Protein AF-A0A226DHQ0-F1 (afdb_monomer)

Solvent-accessible surface area (backbone atoms only — not comparable to full-atom values): 11550 Å² total; per-residue (Å²): 92,79,58,64,62,95,97,47,60,51,34,47,42,46,82,44,41,54,32,25,40,9,55,34,56,90,61,38,85,63,65,49,76,44,54,38,17,98,87,40,32,52,51,73,64,51,39,18,40,32,42,60,90,92,44,77,48,64,71,38,79,60,64,79,41,26,75,37,75,60,72,69,87,83,52,64,83,79,44,75,84,38,65,72,78,63,66,36,47,34,34,40,13,66,27,51,74,70,35,81,64,70,50,81,44,78,38,47,36,67,40,68,46,66,48,78,87,57,95,64,63,22,9,53,50,41,48,64,35,62,61,54,33,53,37,35,46,17,76,29,67,75,64,44,86,56,69,47,79,47,38,26,43,37,65,51,36,42,39,30,59,70,60,50,36,40,73,76,41,55,67,71,74,74,46,95,74,82,86,67,40,43,14,40,25,29,71,42,78,74,59,60,58,58,64,73,67,56,75,81,82,87,126

Mean predicted aligned error: 10.8 Å

Nearest PDB structures (foldseek):
  8sqn-assembly1_A  TM=1.648E-01  e=4.224E+00  Anas platyrhynchos

Structure (mmCIF, N/CA/C/O backbone):
data_AF-A0A226DHQ0-F1
#
_entry.id   AF-A0A226DHQ0-F1
#
loop_
_atom_site.group_PDB
_atom_site.id
_atom_site.type_symbol
_atom_site.label_atom_id
_atom_site.label_alt_id
_atom_site.label_comp_id
_atom_site.label_asym_id
_atom_site.label_entity_id
_atom_site.label_seq_id
_atom_site.pdbx_PDB_ins_code
_atom_site.Cartn_x
_atom_site.Cartn_y
_atom_site.Cartn_z
_atom_site.occupancy
_atom_site.B_iso_or_equiv
_atom_site.auth_seq_id
_atom_site.auth_comp_id
_atom_site.auth_asym_id
_atom_site.auth_atom_id
_atom_site.pdbx_PDB_model_num
ATOM 1 N N . MET A 1 1 ? 0.311 -0.056 -22.351 1.00 51.06 1 MET A N 1
ATOM 2 C CA . MET A 1 1 ? 0.786 -1.215 -23.163 1.00 51.06 1 MET A CA 1
ATOM 3 C C . MET A 1 1 ? 1.322 -2.315 -22.237 1.00 51.06 1 MET A C 1
ATOM 5 O O . MET A 1 1 ? 2.003 -1.982 -21.276 1.00 51.06 1 MET A O 1
ATOM 9 N N . ILE A 1 2 ? 1.002 -3.598 -22.467 1.00 55.34 2 ILE A N 1
ATOM 10 C CA . ILE A 1 2 ? 1.570 -4.730 -21.700 1.00 55.34 2 ILE A CA 1
ATOM 11 C C . ILE A 1 2 ? 2.732 -5.300 -22.514 1.00 55.34 2 ILE A C 1
ATOM 13 O O . ILE A 1 2 ? 2.523 -5.725 -23.647 1.00 55.34 2 ILE A O 1
ATOM 17 N N . GLN A 1 3 ? 3.945 -5.306 -21.962 1.00 50.78 3 GLN A N 1
ATOM 18 C CA . GLN A 1 3 ? 5.103 -5.913 -22.618 1.00 50.78 3 GLN A CA 1
ATOM 19 C C . GLN A 1 3 ? 5.364 -7.283 -21.979 1.00 50.78 3 GLN A C 1
ATOM 21 O O . GLN A 1 3 ? 5.774 -7.367 -20.820 1.00 50.78 3 GLN A O 1
ATOM 26 N N . SER A 1 4 ? 5.073 -8.358 -22.717 1.00 44.25 4 SER A N 1
ATOM 27 C CA . SER A 1 4 ? 5.204 -9.740 -22.242 1.00 44.25 4 SER A CA 1
ATOM 28 C C . SER A 1 4 ? 6.032 -10.584 -23.205 1.00 44.25 4 SER A C 1
ATOM 30 O O . SER A 1 4 ? 5.705 -10.658 -24.388 1.00 44.25 4 SER A O 1
ATOM 32 N N . ASN A 1 5 ? 7.023 -11.300 -22.680 1.00 42.06 5 ASN A N 1
ATOM 33 C CA . ASN A 1 5 ? 7.427 -12.578 -23.258 1.00 42.06 5 ASN A CA 1
ATOM 34 C C . ASN A 1 5 ? 6.595 -13.646 -22.539 1.00 42.06 5 ASN A C 1
ATOM 36 O O . ASN A 1 5 ? 6.408 -13.550 -21.327 1.00 42.06 5 ASN A O 1
ATOM 40 N N . ALA A 1 6 ? 6.018 -14.578 -23.302 1.00 46.50 6 ALA A N 1
ATOM 41 C CA . ALA A 1 6 ? 4.983 -15.525 -22.878 1.00 46.50 6 ALA A CA 1
ATOM 42 C C . ALA A 1 6 ? 5.045 -15.902 -21.380 1.00 46.50 6 ALA A C 1
ATOM 44 O O . ALA A 1 6 ? 6.048 -16.443 -20.922 1.00 46.50 6 ALA A O 1
ATOM 45 N N . SER A 1 7 ? 3.954 -15.620 -20.650 1.00 55.09 7 SER A N 1
ATOM 46 C CA . SER A 1 7 ? 3.681 -15.867 -19.214 1.00 55.09 7 SER A CA 1
ATOM 47 C C . SER A 1 7 ? 4.216 -14.891 -18.152 1.00 55.09 7 SER A C 1
ATOM 49 O O . SER A 1 7 ? 3.814 -15.018 -16.996 1.00 55.09 7 SER A O 1
ATOM 51 N N . TYR A 1 8 ? 5.032 -13.884 -18.490 1.00 65.94 8 TYR A N 1
ATOM 52 C CA . TYR A 1 8 ? 5.510 -12.915 -17.490 1.00 65.94 8 TYR A CA 1
ATOM 53 C C . TYR A 1 8 ? 5.313 -11.460 -17.920 1.00 65.94 8 TYR A C 1
ATOM 55 O O . TYR A 1 8 ? 5.753 -11.032 -18.990 1.00 65.94 8 TYR A O 1
ATOM 63 N N . VAL A 1 9 ? 4.665 -10.684 -17.050 1.00 72.81 9 VAL A N 1
ATOM 64 C CA . VAL A 1 9 ? 4.465 -9.246 -17.233 1.00 72.81 9 VAL A CA 1
ATOM 65 C C . VAL A 1 9 ? 5.564 -8.506 -16.476 1.00 72.81 9 VAL A C 1
ATOM 67 O O . VAL A 1 9 ? 5.582 -8.480 -15.249 1.00 72.81 9 VAL A O 1
ATOM 70 N N . HIS A 1 10 ? 6.500 -7.902 -17.210 1.00 76.06 10 HIS A N 1
ATOM 71 C CA . HIS A 1 10 ? 7.600 -7.132 -16.611 1.00 76.06 10 HIS A CA 1
ATOM 72 C C . HIS A 1 10 ? 7.178 -5.714 -16.215 1.00 76.06 10 HIS A C 1
ATOM 74 O O . HIS A 1 10 ? 7.731 -5.138 -15.272 1.00 76.06 10 HIS A O 1
ATOM 80 N N . ALA A 1 11 ? 6.218 -5.159 -16.953 1.00 81.56 11 ALA A N 1
ATOM 81 C CA . ALA A 1 11 ? 5.718 -3.816 -16.755 1.00 81.56 11 ALA A CA 1
ATOM 82 C C . ALA A 1 11 ? 4.266 -3.697 -17.218 1.00 81.56 11 ALA A C 1
ATOM 84 O O . ALA A 1 11 ? 3.852 -4.330 -18.195 1.00 81.56 11 ALA A O 1
ATOM 85 N N . ILE A 1 12 ? 3.520 -2.842 -16.525 1.00 81.75 12 ILE A N 1
ATOM 86 C CA . ILE A 1 12 ? 2.169 -2.444 -16.912 1.00 81.75 12 ILE A CA 1
ATOM 87 C C . ILE A 1 12 ? 2.163 -0.936 -17.053 1.00 81.75 12 ILE A C 1
ATOM 89 O O . ILE A 1 12 ? 2.319 -0.204 -16.076 1.00 81.75 12 ILE A O 1
ATOM 93 N N . ASP A 1 13 ? 1.965 -0.483 -18.283 1.00 84.56 13 ASP A N 1
ATOM 94 C CA . ASP A 1 13 ? 1.648 0.904 -18.561 1.00 84.56 13 ASP A CA 1
ATOM 95 C C . ASP A 1 13 ? 0.131 1.103 -18.499 1.00 84.56 13 ASP A C 1
ATOM 97 O O . ASP A 1 13 ? -0.637 0.527 -19.277 1.00 84.56 13 ASP A O 1
ATOM 101 N N . THR A 1 14 ? -0.255 1.914 -17.524 1.00 79.69 14 THR A N 1
ATOM 102 C CA . THR A 1 14 ? -1.628 2.233 -17.134 1.00 79.69 14 THR A CA 1
ATOM 103 C C . THR A 1 14 ? -2.138 3.522 -17.774 1.00 79.69 14 THR A C 1
ATOM 105 O O . THR A 1 14 ? -3.314 3.847 -17.609 1.00 79.69 14 THR A O 1
ATOM 108 N N . ASN A 1 15 ? -1.269 4.280 -18.458 1.00 78.69 15 ASN A N 1
ATOM 109 C CA . ASN A 1 15 ? -1.573 5.597 -19.018 1.00 78.69 15 ASN A CA 1
ATOM 110 C C . ASN A 1 15 ? -2.207 6.563 -17.991 1.00 78.69 15 ASN A C 1
ATOM 112 O O . ASN A 1 15 ? -3.113 7.331 -18.303 1.00 78.69 15 ASN A O 1
ATOM 116 N N . GLY A 1 16 ? -1.791 6.473 -16.722 1.00 73.31 16 GLY A N 1
ATOM 117 C CA . GLY A 1 16 ? -2.336 7.307 -15.645 1.00 73.31 16 GLY A CA 1
ATOM 118 C C . GLY A 1 16 ? -3.742 6.916 -15.169 1.00 73.31 16 GLY A C 1
ATOM 119 O O . GLY A 1 16 ? -4.314 7.619 -14.337 1.00 73.31 16 GLY A O 1
ATOM 120 N N . HIS A 1 17 ? -4.303 5.798 -15.638 1.00 78.50 17 HIS A N 1
ATOM 121 C CA . HIS A 1 17 ? -5.596 5.294 -15.177 1.00 78.50 17 HIS A CA 1
ATOM 122 C C . HIS A 1 17 ? -5.465 4.282 -14.040 1.00 78.50 17 HIS A C 1
ATOM 124 O O . HIS A 1 17 ? -4.594 3.414 -14.027 1.00 78.50 17 HIS A O 1
ATOM 130 N N . CYS A 1 18 ? -6.399 4.339 -13.097 1.00 80.12 18 CYS A N 1
ATOM 131 C CA . CYS A 1 18 ? -6.520 3.311 -12.075 1.00 80.12 18 CYS A CA 1
ATOM 132 C C . CYS A 1 18 ? -6.902 1.963 -12.711 1.00 80.12 18 CYS A C 1
ATOM 134 O O . CYS A 1 18 ? -7.876 1.891 -13.462 1.00 80.12 18 CYS A O 1
ATOM 136 N N . ASN A 1 19 ? -6.173 0.899 -12.367 1.00 85.19 19 ASN A N 1
ATOM 137 C CA . ASN A 1 19 ? -6.438 -0.463 -12.826 1.00 85.19 19 ASN A CA 1
ATOM 138 C C . ASN A 1 19 ? -6.396 -1.457 -11.658 1.00 85.19 19 ASN A C 1
ATOM 140 O O . ASN A 1 19 ? -5.592 -1.321 -10.738 1.00 85.19 19 ASN A O 1
ATOM 144 N N . ASN A 1 20 ? -7.230 -2.488 -11.716 1.00 85.06 20 ASN A N 1
ATOM 145 C CA . ASN A 1 20 ? -7.141 -3.651 -10.841 1.00 85.06 20 ASN A CA 1
ATOM 146 C C . ASN A 1 20 ? -6.483 -4.800 -11.615 1.00 85.06 20 ASN A C 1
ATOM 148 O O . ASN A 1 20 ? -6.887 -5.083 -12.742 1.00 85.06 20 ASN A O 1
ATOM 152 N N . ILE A 1 21 ? -5.497 -5.468 -11.021 1.00 84.88 21 ILE A N 1
ATOM 153 C CA . ILE A 1 21 ? -4.835 -6.630 -11.623 1.00 84.88 21 ILE A CA 1
ATOM 154 C C . ILE A 1 21 ? -5.231 -7.883 -10.872 1.00 84.88 21 ILE A C 1
ATOM 156 O O . ILE A 1 21 ? -4.947 -7.979 -9.681 1.00 84.88 21 ILE A O 1
ATOM 160 N N . TYR A 1 22 ? -5.803 -8.842 -11.584 1.00 84.44 22 TYR A N 1
ATOM 161 C CA . TYR A 1 22 ? -6.277 -10.107 -11.048 1.00 84.44 22 TYR A CA 1
ATOM 162 C C . TYR A 1 22 ? -5.314 -11.231 -11.415 1.00 84.44 22 TYR A C 1
ATOM 164 O O . TYR A 1 22 ? -4.761 -11.246 -12.518 1.00 84.44 22 TYR A O 1
ATOM 172 N N . SER A 1 23 ? -5.137 -12.194 -10.512 1.00 83.25 23 SER A N 1
ATOM 173 C CA . SER A 1 23 ? -4.400 -13.431 -10.808 1.00 83.25 23 SER A CA 1
ATOM 174 C C . SER A 1 23 ? -5.202 -14.402 -11.676 1.00 83.25 23 SER A C 1
ATOM 176 O O . SER A 1 23 ? -4.617 -15.265 -12.322 1.00 83.25 23 SER A O 1
ATOM 178 N N . GLU A 1 24 ? -6.526 -14.257 -11.692 1.00 85.31 24 GLU A N 1
ATOM 179 C CA . GLU A 1 24 ? -7.467 -15.085 -12.448 1.00 85.31 24 GLU A CA 1
ATOM 180 C C . GLU A 1 24 ? -7.965 -14.355 -13.705 1.00 85.31 24 GLU A C 1
ATOM 182 O O . GLU A 1 24 ? -7.844 -13.132 -13.837 1.00 85.31 24 GLU A O 1
ATOM 187 N N . GLU A 1 25 ? -8.522 -15.110 -14.650 1.00 85.12 25 GLU A N 1
ATOM 188 C CA . GLU A 1 25 ? -9.146 -14.566 -15.860 1.00 85.12 25 GLU A CA 1
ATOM 189 C C . GLU A 1 25 ? -10.492 -13.883 -15.547 1.00 85.12 25 GLU A C 1
ATOM 191 O O . GLU A 1 25 ? -11.071 -14.068 -14.483 1.00 85.12 25 GLU A O 1
ATOM 196 N N . ASN A 1 26 ? -11.034 -13.098 -16.483 1.00 84.06 26 ASN A N 1
ATOM 197 C CA . ASN A 1 26 ? -12.381 -12.501 -16.390 1.00 84.06 26 ASN A CA 1
ATOM 198 C C . ASN A 1 26 ? -12.627 -11.520 -15.221 1.00 84.06 26 ASN A C 1
ATOM 200 O O . ASN A 1 26 ? -13.775 -11.282 -14.851 1.00 84.06 26 ASN A O 1
ATOM 204 N N . CYS A 1 27 ? -11.577 -10.897 -14.678 1.00 83.69 27 CYS A N 1
ATOM 205 C CA . CYS A 1 27 ? -11.645 -9.915 -13.586 1.00 83.69 27 CYS A CA 1
ATOM 206 C C . CYS A 1 27 ? -12.324 -10.450 -12.314 1.00 83.69 27 CYS A C 1
ATOM 208 O O . CYS A 1 27 ? -13.008 -9.702 -11.609 1.00 83.69 27 CYS A O 1
ATOM 210 N N . VAL A 1 28 ? -12.155 -11.744 -12.034 1.00 77.69 28 VAL A N 1
ATOM 211 C CA . VAL A 1 28 ? -12.702 -12.393 -10.838 1.00 77.69 28 VAL A CA 1
ATOM 212 C C . VAL A 1 28 ? -11.614 -12.665 -9.809 1.00 77.69 28 VAL A C 1
ATOM 214 O O . VAL A 1 28 ? -10.422 -12.684 -10.113 1.00 77.69 28 VAL A O 1
ATOM 217 N N . GLY A 1 29 ? -12.043 -12.870 -8.568 1.00 73.50 29 GLY A N 1
ATOM 218 C CA . GLY A 1 29 ? -11.140 -13.204 -7.479 1.00 73.50 29 GLY A CA 1
ATOM 219 C C . GLY A 1 29 ? -10.338 -12.005 -6.976 1.00 73.50 29 GLY A C 1
ATOM 220 O O . GLY A 1 29 ? -10.806 -10.863 -6.941 1.00 73.50 29 GLY A O 1
ATOM 221 N N . GLN A 1 30 ? -9.134 -12.290 -6.497 1.00 73.75 30 GLN A N 1
ATOM 222 C CA . GLN A 1 30 ? -8.282 -11.313 -5.822 1.00 73.75 30 GLN A CA 1
ATOM 223 C C . GLN A 1 30 ? -7.629 -10.365 -6.821 1.00 73.75 30 GLN A C 1
ATOM 225 O O . GLN A 1 30 ? -7.244 -10.780 -7.913 1.00 73.75 30 GLN A O 1
ATOM 230 N N . PHE A 1 31 ? -7.427 -9.109 -6.414 1.00 78.69 31 PHE A N 1
ATOM 231 C CA . PHE A 1 31 ? -6.661 -8.161 -7.213 1.00 78.69 31 PHE A CA 1
ATOM 232 C C . PHE A 1 31 ? -5.747 -7.261 -6.394 1.00 78.69 31 PHE A C 1
ATOM 234 O O . PHE A 1 31 ? -5.976 -6.992 -5.213 1.00 78.69 31 PHE A O 1
ATOM 241 N N . ILE A 1 32 ? -4.747 -6.725 -7.089 1.00 79.38 32 ILE A N 1
ATOM 242 C CA . ILE A 1 32 ? -3.937 -5.594 -6.650 1.00 79.38 32 ILE A CA 1
ATOM 243 C C . ILE A 1 32 ? -4.437 -4.345 -7.362 1.00 79.38 32 ILE A C 1
ATOM 245 O O . ILE A 1 32 ? -4.532 -4.307 -8.590 1.00 79.38 32 ILE A O 1
ATOM 249 N N . ARG A 1 33 ? -4.758 -3.305 -6.591 1.00 80.25 33 ARG A N 1
ATOM 250 C CA . ARG A 1 33 ? -5.116 -2.001 -7.153 1.00 80.25 33 ARG A CA 1
ATOM 251 C C . ARG A 1 33 ? -3.857 -1.222 -7.494 1.00 80.25 33 ARG A C 1
ATOM 253 O O . ARG A 1 33 ? -3.113 -0.843 -6.596 1.00 80.25 33 ARG A O 1
ATOM 260 N N . LEU A 1 34 ? -3.677 -0.910 -8.768 1.00 79.06 34 LEU A N 1
ATOM 261 C CA . LEU A 1 34 ? -2.702 0.062 -9.232 1.00 79.06 34 LEU A CA 1
ATOM 262 C C . LEU A 1 34 ? -3.375 1.411 -9.423 1.00 79.06 34 LEU A C 1
ATOM 264 O O . LEU A 1 34 ? -4.332 1.536 -10.187 1.00 79.06 34 LEU A O 1
ATOM 268 N N . HIS A 1 35 ? -2.849 2.429 -8.753 1.00 74.38 35 HIS A N 1
ATOM 269 C CA . HIS A 1 35 ? -3.340 3.788 -8.905 1.00 74.38 35 HIS A CA 1
ATOM 270 C C . HIS A 1 35 ? -2.221 4.697 -9.418 1.00 74.38 35 HIS A C 1
ATOM 272 O O . HIS A 1 35 ? -1.669 5.450 -8.640 1.00 74.38 35 HIS A O 1
ATOM 278 N N . PRO A 1 36 ? -1.816 4.614 -10.691 1.00 66.31 36 PRO A N 1
ATOM 279 C CA . PRO A 1 36 ? -0.701 5.414 -11.202 1.00 66.31 36 PRO A CA 1
ATOM 280 C C . PRO A 1 36 ? -0.867 6.903 -10.878 1.00 66.31 36 PRO A C 1
ATOM 282 O O . PRO A 1 36 ? -1.966 7.457 -10.933 1.00 66.31 36 PRO A O 1
ATOM 285 N N . SER A 1 37 ? 0.239 7.561 -10.546 1.00 64.75 37 SER A N 1
ATOM 286 C CA . SER A 1 37 ? 0.252 9.016 -10.430 1.00 64.75 37 SER A CA 1
ATOM 287 C C . SER A 1 37 ? 0.554 9.658 -11.779 1.00 64.75 37 SER A C 1
ATOM 289 O O . SER A 1 37 ? 1.026 8.996 -12.704 1.00 64.75 37 SER A O 1
ATOM 291 N N . LEU A 1 38 ? 0.355 10.977 -11.872 1.00 58.22 38 LEU A N 1
ATOM 292 C CA . LEU A 1 38 ? 0.709 11.778 -13.056 1.00 58.22 38 LEU A CA 1
ATOM 293 C C . LEU A 1 38 ? 2.150 11.542 -13.548 1.00 58.22 38 LEU A C 1
ATOM 295 O O . LEU A 1 38 ? 2.429 11.711 -14.732 1.00 58.22 38 LEU A O 1
ATOM 299 N N . TRP A 1 39 ? 3.045 11.141 -12.643 1.00 62.91 39 TRP A N 1
ATOM 300 C CA . TRP A 1 39 ? 4.481 11.002 -12.882 1.00 62.91 39 TRP A CA 1
ATOM 301 C C . TRP A 1 39 ? 4.930 9.550 -13.061 1.00 62.91 39 TRP A C 1
ATOM 303 O O . TRP A 1 39 ? 6.006 9.304 -13.595 1.00 62.91 39 TRP A O 1
ATOM 313 N N . TYR A 1 40 ? 4.101 8.592 -12.645 1.00 68.94 40 TYR A N 1
ATOM 314 C CA . TYR A 1 40 ? 4.378 7.163 -12.734 1.00 68.94 40 TYR A CA 1
ATOM 315 C C . TYR A 1 40 ? 3.209 6.473 -13.435 1.00 68.94 40 TYR A C 1
ATOM 317 O O . TYR A 1 40 ? 2.365 5.838 -12.806 1.00 68.94 40 TYR A O 1
ATOM 325 N N . GLN A 1 41 ? 3.165 6.632 -14.760 1.00 73.56 41 GLN A N 1
ATOM 326 C CA . GLN A 1 41 ? 2.154 6.019 -15.634 1.00 73.56 41 GLN A CA 1
ATOM 327 C C . GLN A 1 41 ? 2.420 4.528 -15.876 1.00 73.56 41 GLN A C 1
ATOM 329 O O . GLN A 1 41 ? 1.542 3.797 -16.332 1.00 73.56 41 GLN A O 1
ATOM 334 N N . SER A 1 42 ? 3.622 4.057 -15.548 1.00 74.31 42 SER A N 1
ATOM 335 C CA . SER A 1 42 ? 4.014 2.661 -15.678 1.00 74.31 42 SER A CA 1
ATOM 336 C C . SER A 1 42 ? 4.498 2.110 -14.347 1.00 74.31 42 SER A C 1
ATOM 338 O O . SER A 1 42 ? 5.251 2.761 -13.623 1.00 74.31 42 SER A O 1
ATOM 340 N N . VAL A 1 43 ? 4.088 0.883 -14.055 1.00 75.81 43 VAL A N 1
ATOM 341 C CA . VAL A 1 43 ? 4.644 0.078 -12.973 1.00 75.81 43 VAL A CA 1
ATOM 342 C C . VAL A 1 43 ? 5.761 -0.771 -13.561 1.00 75.81 43 VAL A C 1
ATOM 344 O O . VAL A 1 43 ? 5.523 -1.590 -14.447 1.00 75.81 43 VAL A O 1
ATOM 347 N N . LEU A 1 44 ? 6.982 -0.527 -13.091 1.00 72.75 44 LEU A N 1
ATOM 348 C CA . LEU A 1 44 ? 8.205 -1.194 -13.532 1.00 72.75 44 LEU A CA 1
ATOM 349 C C . LEU A 1 44 ? 8.654 -2.184 -12.458 1.00 72.75 44 LEU A C 1
ATOM 351 O O . LEU A 1 44 ? 8.833 -1.788 -11.310 1.00 72.75 44 LEU A O 1
ATOM 355 N N . SER A 1 45 ? 8.901 -3.443 -12.815 1.00 76.19 45 SER A N 1
ATOM 356 C CA . SER A 1 45 ? 9.154 -4.521 -11.847 1.00 76.19 45 SER A CA 1
ATOM 357 C C . SER A 1 45 ? 7.902 -4.878 -11.042 1.00 76.19 45 SER A C 1
ATOM 359 O O . SER A 1 45 ? 7.626 -4.343 -9.970 1.00 76.19 45 SER A O 1
ATOM 361 N N . MET A 1 46 ? 7.149 -5.839 -11.574 1.00 78.38 46 MET A N 1
ATOM 362 C CA . MET A 1 46 ? 5.955 -6.444 -10.969 1.00 78.38 46 MET A CA 1
ATOM 363 C C . MET A 1 46 ? 6.298 -7.400 -9.802 1.00 78.38 46 MET A C 1
ATOM 365 O O . MET A 1 46 ? 5.684 -8.452 -9.641 1.00 78.38 46 MET A O 1
ATOM 369 N N . ALA A 1 47 ? 7.319 -7.057 -9.012 1.00 82.38 47 ALA A N 1
ATOM 370 C CA . ALA A 1 47 ? 7.800 -7.836 -7.879 1.00 82.38 47 ALA A CA 1
ATOM 371 C C . ALA A 1 47 ? 7.012 -7.485 -6.609 1.00 82.38 47 ALA A C 1
ATOM 373 O O . ALA A 1 47 ? 7.140 -6.386 -6.058 1.00 82.38 47 ALA A O 1
ATOM 374 N N . ALA A 1 48 ? 6.203 -8.430 -6.139 1.00 83.00 48 ALA A N 1
ATOM 375 C CA . ALA A 1 48 ? 5.458 -8.316 -4.894 1.00 83.00 48 ALA A CA 1
ATOM 376 C C . ALA A 1 48 ? 6.358 -8.597 -3.683 1.00 83.00 48 ALA A C 1
ATOM 378 O O . ALA A 1 48 ? 7.304 -9.387 -3.748 1.00 83.00 48 ALA A O 1
ATOM 379 N N . HIS A 1 49 ? 6.088 -7.890 -2.584 1.00 85.06 49 HIS A N 1
ATOM 380 C CA . HIS A 1 49 ? 6.756 -8.097 -1.303 1.00 85.06 49 HIS A CA 1
ATOM 381 C C . HIS A 1 49 ? 5.685 -8.363 -0.246 1.00 85.06 49 HIS A C 1
ATOM 383 O O . HIS A 1 49 ? 4.790 -7.536 -0.040 1.00 85.06 49 HIS A O 1
ATOM 389 N N . ARG A 1 50 ? 5.787 -9.491 0.454 1.00 87.31 50 ARG A N 1
ATOM 390 C CA . ARG A 1 50 ? 4.927 -9.809 1.598 1.00 87.31 50 ARG A CA 1
ATOM 391 C C . ARG A 1 50 ? 5.752 -10.320 2.765 1.00 87.31 50 ARG A C 1
ATOM 393 O O . ARG A 1 50 ? 6.868 -10.800 2.588 1.00 87.31 50 ARG A O 1
ATOM 400 N N . TRP A 1 51 ? 5.176 -10.215 3.949 1.00 87.38 51 TRP A N 1
ATOM 401 C CA . TRP A 1 51 ? 5.738 -10.812 5.148 1.00 87.38 51 TRP A CA 1
ATOM 402 C C . TRP A 1 51 ? 4.958 -12.077 5.473 1.00 87.38 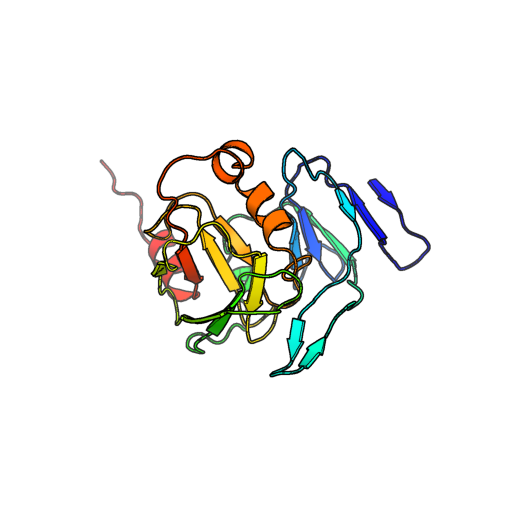51 TRP A C 1
ATOM 404 O O . TRP A 1 51 ? 3.728 -12.055 5.487 1.00 87.38 51 TRP A O 1
ATOM 414 N N . ASP A 1 52 ? 5.687 -13.164 5.676 1.00 86.44 52 ASP A N 1
ATOM 415 C CA . ASP A 1 52 ? 5.183 -14.430 6.190 1.00 86.44 52 ASP A CA 1
ATOM 416 C C . ASP A 1 52 ? 5.715 -14.554 7.615 1.00 86.44 52 ASP A C 1
ATOM 418 O O . ASP A 1 52 ? 6.903 -14.812 7.818 1.00 86.44 52 ASP A O 1
ATOM 422 N N . ASP A 1 53 ? 4.878 -14.183 8.582 1.00 84.06 53 ASP A N 1
ATOM 423 C CA . ASP A 1 53 ? 5.281 -13.896 9.959 1.00 84.06 53 ASP A CA 1
ATOM 424 C C . ASP A 1 53 ? 6.445 -12.874 10.027 1.00 84.06 53 ASP A C 1
ATOM 426 O O . ASP A 1 53 ? 6.263 -11.663 9.819 1.00 84.06 53 ASP A O 1
ATOM 430 N N . ASP A 1 54 ? 7.662 -13.358 10.271 1.00 85.81 54 ASP A N 1
ATOM 431 C CA . ASP A 1 54 ? 8.887 -12.558 10.362 1.00 85.81 54 ASP A CA 1
ATOM 432 C C . ASP A 1 54 ? 9.855 -12.770 9.193 1.00 85.81 54 ASP A C 1
ATOM 434 O O . ASP A 1 54 ? 10.932 -12.173 9.162 1.00 85.81 54 ASP A O 1
ATOM 438 N N . ALA A 1 55 ? 9.465 -13.554 8.188 1.00 89.31 55 ALA A N 1
ATOM 439 C CA . ALA A 1 55 ? 10.230 -13.734 6.965 1.00 89.31 55 ALA A CA 1
ATOM 440 C C . ALA A 1 55 ? 9.719 -12.805 5.855 1.00 89.31 55 ALA A C 1
ATOM 442 O O . ALA A 1 55 ? 8.541 -12.816 5.491 1.00 89.31 55 ALA A O 1
ATOM 443 N N . LEU A 1 56 ? 10.620 -12.010 5.275 1.00 90.00 56 LEU A N 1
ATOM 444 C CA . LEU A 1 56 ? 10.317 -11.242 4.072 1.00 90.00 56 LEU A CA 1
ATOM 445 C C . LEU A 1 56 ? 10.367 -12.166 2.852 1.00 90.00 56 LEU A C 1
ATOM 447 O O . LEU A 1 56 ? 11.433 -12.638 2.457 1.00 90.00 56 LEU A O 1
ATOM 451 N N . VAL A 1 57 ? 9.223 -12.349 2.202 1.00 90.12 57 VAL A N 1
ATOM 452 C CA . VAL A 1 57 ? 9.139 -12.934 0.865 1.00 90.12 57 VAL A CA 1
ATOM 453 C C . VAL A 1 57 ? 9.252 -11.787 -0.138 1.00 90.12 57 VAL A C 1
ATOM 455 O O . VAL A 1 57 ? 8.298 -11.042 -0.372 1.00 90.12 57 VAL A O 1
ATOM 458 N N . ALA A 1 58 ? 10.457 -11.600 -0.676 1.00 86.38 58 ALA A N 1
ATOM 459 C CA . ALA A 1 58 ? 10.762 -10.587 -1.684 1.00 86.38 58 ALA A CA 1
ATOM 460 C C . ALA A 1 58 ? 10.779 -11.186 -3.096 1.00 86.38 58 ALA A C 1
ATOM 462 O O . ALA A 1 58 ? 10.997 -12.385 -3.270 1.00 86.38 58 ALA A O 1
ATOM 463 N N . ASN A 1 59 ? 10.626 -10.328 -4.109 1.00 84.00 59 ASN A N 1
ATOM 464 C CA . ASN A 1 59 ? 10.658 -10.715 -5.525 1.00 84.00 59 ASN A CA 1
ATOM 465 C C . ASN A 1 59 ? 9.628 -11.794 -5.896 1.00 84.00 59 ASN A C 1
ATOM 467 O O . ASN A 1 59 ? 9.858 -12.597 -6.804 1.00 84.00 59 ASN A O 1
ATOM 471 N N . GLU A 1 60 ? 8.488 -11.814 -5.202 1.00 84.00 60 GLU A N 1
ATOM 472 C CA . GLU A 1 60 ? 7.398 -12.720 -5.533 1.00 84.00 60 GLU A CA 1
ATOM 473 C C . GLU A 1 60 ? 6.852 -12.337 -6.912 1.00 84.00 60 GLU A C 1
ATOM 475 O O . GLU A 1 60 ? 6.506 -11.179 -7.175 1.00 84.00 60 GLU A O 1
ATOM 480 N N . LYS A 1 61 ? 6.849 -13.311 -7.826 1.00 80.25 61 LYS A N 1
ATOM 481 C CA . LYS A 1 61 ? 6.400 -13.094 -9.199 1.00 80.25 61 LYS A CA 1
ATOM 482 C C . LYS A 1 61 ? 4.896 -12.879 -9.196 1.00 80.25 61 LYS A C 1
ATOM 484 O O . LYS A 1 61 ? 4.143 -13.778 -8.830 1.00 80.25 61 LYS A O 1
ATOM 489 N N . MET A 1 62 ? 4.464 -11.714 -9.661 1.00 79.44 62 MET A N 1
ATOM 490 C CA . MET A 1 62 ? 3.046 -11.444 -9.813 1.00 79.44 62 MET A CA 1
ATOM 491 C C . MET A 1 62 ? 2.482 -12.173 -11.036 1.00 79.44 62 MET A C 1
ATOM 493 O O . MET A 1 62 ? 2.980 -12.024 -12.152 1.00 79.44 62 MET A O 1
ATOM 497 N N . ILE A 1 63 ? 1.425 -12.952 -10.815 1.00 83.00 63 ILE A N 1
ATOM 498 C CA . ILE A 1 63 ? 0.662 -13.613 -11.875 1.00 83.00 63 ILE A CA 1
ATOM 499 C C . ILE A 1 63 ? -0.458 -12.668 -12.308 1.00 83.00 63 ILE A C 1
ATOM 501 O O . ILE A 1 63 ? -1.187 -12.141 -11.467 1.00 83.00 63 ILE A O 1
ATOM 505 N N . VAL A 1 64 ? -0.583 -12.450 -13.617 1.00 85.50 64 VAL A N 1
ATOM 506 C CA . VAL A 1 64 ? -1.609 -11.589 -14.215 1.00 85.50 64 VAL A CA 1
ATOM 507 C C . VAL A 1 64 ? -2.509 -12.448 -15.096 1.00 85.50 64 VAL A C 1
ATOM 509 O O . VAL A 1 64 ? -2.107 -12.829 -16.191 1.00 85.50 64 VAL A O 1
ATOM 512 N N . GLY A 1 65 ? -3.710 -12.756 -14.610 1.00 87.00 65 GLY A N 1
ATOM 513 C CA . GLY A 1 65 ? -4.754 -13.450 -15.367 1.00 87.00 65 GLY A CA 1
ATOM 514 C C . GLY A 1 65 ? -5.695 -12.485 -16.091 1.00 87.00 65 GLY A C 1
ATOM 515 O O . GLY A 1 65 ? -6.139 -12.760 -17.202 1.00 87.00 65 GLY A O 1
ATOM 516 N N . SER A 1 66 ? -5.972 -11.315 -15.508 1.00 88.00 66 SER A N 1
ATOM 517 C CA . SER A 1 66 ? -6.757 -10.263 -16.162 1.00 88.00 66 SER A CA 1
ATOM 518 C C . SER A 1 66 ? -6.517 -8.882 -15.548 1.00 88.00 66 SER A C 1
ATOM 520 O O . SER A 1 66 ? -5.990 -8.747 -14.443 1.00 88.00 66 SER A O 1
ATOM 522 N N . ILE A 1 67 ? -6.881 -7.832 -16.287 1.00 88.12 67 ILE A N 1
ATOM 523 C CA . ILE A 1 67 ? -6.817 -6.437 -15.836 1.00 88.12 67 ILE A CA 1
ATOM 524 C C . ILE A 1 67 ? -8.198 -5.822 -16.034 1.00 88.12 67 ILE A C 1
ATOM 526 O O . ILE A 1 67 ? -8.758 -5.895 -17.127 1.00 88.12 67 ILE A O 1
ATOM 530 N N . GLY A 1 68 ? -8.734 -5.221 -14.976 1.00 86.69 68 GLY A N 1
ATOM 531 C CA . GLY A 1 68 ? -10.071 -4.638 -14.957 1.00 86.69 68 GLY A CA 1
ATOM 532 C C . GLY A 1 68 ? -10.086 -3.189 -14.467 1.00 86.69 68 GLY A C 1
ATOM 533 O O . GLY A 1 68 ? -9.087 -2.692 -13.933 1.00 86.69 68 GLY A O 1
ATOM 534 N N . PRO A 1 69 ? -11.229 -2.497 -14.616 1.00 83.06 69 PRO A N 1
ATOM 535 C CA . PRO A 1 69 ? -11.385 -1.136 -14.122 1.00 83.06 69 PRO A CA 1
ATOM 536 C C . PRO A 1 69 ? -11.275 -1.094 -12.594 1.00 83.06 69 PRO A C 1
ATOM 538 O O . PRO A 1 69 ? -11.641 -2.040 -11.893 1.00 83.06 69 PRO A O 1
ATOM 541 N N . CYS A 1 70 ? -10.823 0.036 -12.054 1.00 77.06 70 CYS A N 1
ATOM 542 C CA . CYS A 1 70 ? -10.891 0.246 -10.615 1.00 77.06 70 CYS A CA 1
ATOM 543 C C . CYS A 1 70 ? -12.335 0.353 -10.134 1.00 77.06 70 CYS A C 1
ATOM 545 O O . CYS A 1 70 ? -13.056 1.294 -10.460 1.00 77.06 70 CYS A O 1
ATOM 547 N N . LEU A 1 71 ? -12.727 -0.589 -9.283 1.00 69.19 71 LEU A N 1
ATOM 548 C CA . LEU A 1 71 ? -13.975 -0.504 -8.531 1.00 69.19 71 LEU A CA 1
ATOM 549 C C . LEU A 1 71 ? -13.895 0.612 -7.467 1.00 69.19 71 LEU A C 1
ATOM 551 O O . LEU A 1 71 ? -12.808 1.018 -7.050 1.00 69.19 71 LEU A O 1
ATOM 555 N N . GLY A 1 72 ? -15.034 1.113 -6.983 1.00 57.66 72 GLY A N 1
ATOM 556 C CA . GLY A 1 72 ? -15.076 2.096 -5.888 1.00 57.66 72 GLY A CA 1
ATOM 557 C C . GLY A 1 72 ? -14.344 1.628 -4.613 1.00 57.66 72 GLY A C 1
ATOM 558 O O . GLY A 1 72 ? -13.979 0.459 -4.473 1.00 57.66 72 GLY A O 1
ATOM 559 N N . LYS A 1 73 ? -14.064 2.553 -3.678 1.00 55.75 73 LYS A N 1
ATOM 560 C CA . LYS A 1 73 ? -13.337 2.262 -2.421 1.00 55.75 73 LYS A CA 1
ATOM 561 C C . LYS A 1 73 ? -13.950 1.066 -1.675 1.00 55.75 73 LYS A C 1
ATOM 563 O O . LYS A 1 73 ? -15.150 1.069 -1.423 1.00 55.75 73 LYS A O 1
ATOM 568 N N . CYS A 1 74 ? -13.104 0.109 -1.276 1.00 55.03 74 CYS A N 1
ATOM 569 C CA . CYS A 1 74 ? -13.445 -1.031 -0.412 1.00 55.03 74 CYS A CA 1
ATOM 570 C C . CYS A 1 74 ? -14.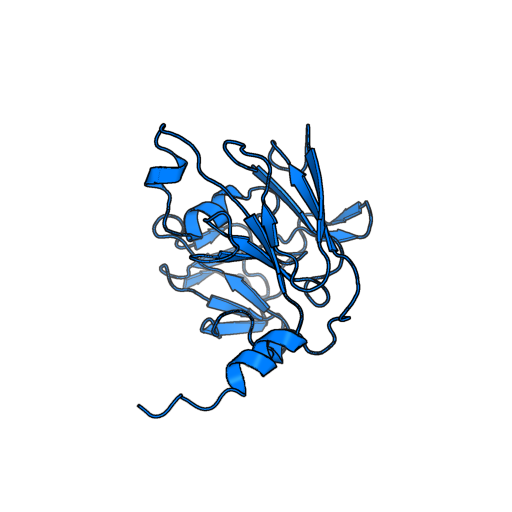768 -1.718 -0.788 1.00 55.03 74 CYS A C 1
ATOM 572 O O . CYS A 1 74 ? -15.616 -1.899 0.084 1.00 55.03 74 CYS A O 1
ATOM 574 N N . ASP A 1 75 ? -14.947 -2.095 -2.061 1.00 53.03 75 ASP A N 1
ATOM 575 C CA . ASP A 1 75 ? -16.106 -2.905 -2.454 1.00 53.03 75 ASP A CA 1
ATOM 576 C C . ASP A 1 75 ? -16.125 -4.178 -1.598 1.00 53.03 75 ASP A C 1
ATOM 578 O O . ASP A 1 75 ? -15.143 -4.921 -1.656 1.00 53.03 75 ASP A O 1
ATOM 582 N N . PRO A 1 76 ? -17.186 -4.415 -0.804 1.00 51.81 76 PRO A N 1
ATOM 583 C CA . PRO A 1 76 ? -17.316 -5.574 0.065 1.00 51.81 76 PRO A CA 1
ATOM 584 C C . PRO A 1 76 ? -17.043 -6.901 -0.658 1.00 51.81 76 PRO A C 1
ATOM 586 O O . PRO A 1 76 ? -16.416 -7.780 -0.077 1.00 51.81 76 PRO A O 1
ATOM 589 N N . GLN A 1 77 ? -17.374 -7.040 -1.943 1.00 53.38 77 GLN A N 1
ATOM 590 C CA . GLN A 1 77 ? -17.092 -8.258 -2.717 1.00 53.38 77 GLN A CA 1
ATOM 591 C C . GLN A 1 77 ? -15.602 -8.660 -2.690 1.00 53.38 77 GLN A C 1
ATOM 593 O O . GLN A 1 77 ? -15.282 -9.844 -2.728 1.00 53.38 77 GLN A O 1
ATOM 598 N N . ASN A 1 78 ? -14.699 -7.701 -2.465 1.00 54.06 78 ASN A N 1
ATOM 599 C CA . ASN A 1 78 ? -13.243 -7.892 -2.370 1.00 54.06 78 ASN A CA 1
ATOM 600 C C . ASN A 1 78 ? -12.746 -8.341 -0.978 1.00 54.06 78 ASN A C 1
ATOM 602 O O . ASN A 1 78 ? -11.542 -8.304 -0.697 1.00 54.06 78 ASN A O 1
ATOM 606 N N . TRP A 1 79 ? -13.676 -8.664 -0.077 1.00 57.38 79 TRP A N 1
ATOM 607 C CA . TRP A 1 79 ? -13.452 -8.983 1.340 1.00 57.38 79 TRP A CA 1
ATOM 608 C C . TRP A 1 79 ? -14.165 -10.277 1.738 1.00 57.38 79 TRP A C 1
ATOM 610 O O . TRP A 1 79 ? -14.256 -10.595 2.927 1.00 57.38 79 TRP A O 1
ATOM 620 N N . ALA A 1 80 ? -14.711 -11.015 0.766 1.00 53.31 80 ALA A N 1
ATOM 621 C CA . ALA A 1 80 ? -15.261 -12.338 1.007 1.00 53.31 80 ALA A CA 1
ATOM 622 C C . ALA A 1 80 ? -14.169 -13.223 1.636 1.00 53.31 80 ALA A C 1
ATOM 624 O O . ALA A 1 80 ? -13.123 -13.448 1.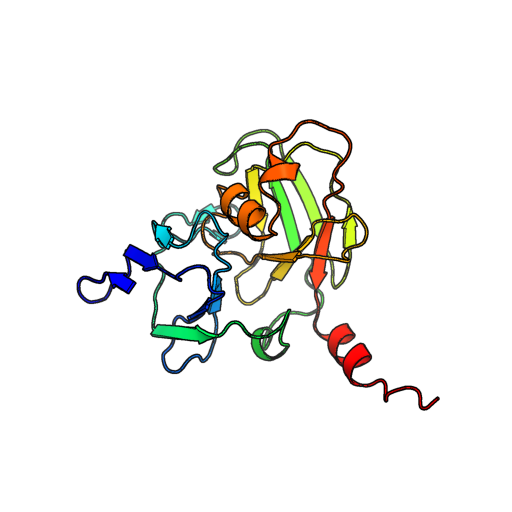037 1.00 53.31 80 ALA A O 1
ATOM 625 N N . GLY A 1 81 ? -14.398 -13.670 2.875 1.00 54.81 81 GLY A N 1
ATOM 626 C CA . GLY A 1 81 ? -13.443 -14.482 3.639 1.00 54.81 81 GLY A CA 1
ATOM 627 C C . GLY A 1 81 ? -12.534 -13.722 4.618 1.00 54.81 81 GLY A C 1
ATOM 628 O O . GLY A 1 81 ? -11.834 -14.375 5.386 1.00 54.81 81 GLY A O 1
ATOM 629 N N . MET A 1 82 ? -12.566 -12.381 4.678 1.00 59.72 82 MET A N 1
ATOM 630 C CA . MET A 1 82 ? -11.794 -11.632 5.685 1.00 59.72 82 MET A CA 1
ATOM 631 C C . MET A 1 82 ? -12.331 -11.863 7.104 1.00 59.72 82 MET A C 1
ATOM 633 O O . MET A 1 82 ? -13.514 -11.630 7.382 1.00 59.72 82 MET A O 1
ATOM 637 N N . MET A 1 83 ? -11.450 -12.281 8.022 1.00 60.59 83 MET A N 1
ATOM 638 C CA . MET A 1 83 ? -11.770 -12.373 9.449 1.00 60.59 83 MET A CA 1
ATOM 639 C C . MET A 1 83 ? -11.991 -10.975 10.037 1.00 60.59 83 MET A C 1
ATOM 641 O O . MET A 1 83 ? -11.252 -10.034 9.765 1.00 60.59 83 MET A O 1
ATOM 645 N N . ARG A 1 84 ? -13.057 -10.835 10.828 1.00 57.78 84 ARG A N 1
ATOM 646 C CA . ARG A 1 84 ? -13.667 -9.537 11.164 1.00 57.78 84 ARG A CA 1
ATOM 647 C C . ARG A 1 84 ? -13.002 -8.816 12.340 1.00 57.78 84 ARG A C 1
ATOM 649 O O . ARG A 1 84 ? -13.155 -7.601 12.444 1.00 57.78 84 ARG A O 1
ATOM 656 N N . ASP A 1 85 ? -12.243 -9.557 13.147 1.00 66.69 85 ASP A N 1
ATOM 657 C CA . ASP A 1 85 ? -11.782 -9.132 14.475 1.00 66.69 85 ASP A CA 1
ATOM 658 C C . ASP A 1 85 ? -10.299 -9.446 14.729 1.00 66.69 85 ASP A C 1
ATOM 660 O O . ASP A 1 85 ? -9.860 -9.473 15.875 1.00 66.69 85 ASP A O 1
ATOM 664 N N . VAL A 1 86 ? -9.518 -9.702 13.675 1.00 73.75 86 VAL A N 1
ATOM 665 C CA . VAL A 1 86 ? -8.073 -9.921 13.816 1.00 73.75 86 VAL A CA 1
ATOM 666 C C . VAL A 1 86 ? -7.383 -8.555 13.804 1.00 73.75 86 VAL A C 1
ATOM 668 O O . VAL A 1 86 ? -7.471 -7.846 12.796 1.00 73.75 86 VAL A O 1
ATOM 671 N N . PRO A 1 87 ? -6.719 -8.145 14.901 1.00 84.44 87 PRO A N 1
ATOM 672 C CA . PRO A 1 87 ? -5.906 -6.941 14.892 1.00 84.44 87 PRO A CA 1
ATOM 673 C C . PRO A 1 87 ? -4.827 -7.068 13.822 1.00 84.44 87 PRO A C 1
ATOM 675 O O . PRO A 1 87 ? -4.118 -8.070 13.752 1.00 84.44 87 PRO A O 1
ATOM 678 N N . THR A 1 88 ? -4.698 -6.044 12.990 1.00 87.44 88 THR A N 1
ATOM 679 C CA . THR A 1 88 ? -3.627 -5.970 12.006 1.00 87.44 88 THR A CA 1
ATOM 680 C C . THR A 1 88 ? -2.444 -5.251 12.629 1.00 87.44 88 THR A C 1
ATOM 682 O O . THR A 1 88 ? -2.538 -4.073 12.978 1.00 87.44 88 THR A O 1
ATOM 685 N N . SER A 1 89 ? -1.313 -5.943 12.722 1.00 92.00 89 SER A N 1
ATOM 686 C CA . SER A 1 89 ? -0.027 -5.300 12.967 1.00 92.00 89 SER A CA 1
ATOM 687 C C . SER A 1 89 ? 0.448 -4.599 11.693 1.00 92.00 89 SER A C 1
ATOM 689 O O . SER A 1 89 ? 0.497 -5.205 10.615 1.00 92.00 89 SER A O 1
ATOM 691 N N . VAL A 1 90 ? 0.768 -3.317 11.829 1.00 92.69 90 VAL A N 1
ATOM 692 C CA . VAL A 1 90 ? 1.372 -2.476 10.799 1.00 92.69 90 VAL A CA 1
ATOM 693 C C . VAL A 1 90 ? 2.648 -1.890 11.379 1.00 92.69 90 VAL A C 1
ATOM 695 O O . VAL A 1 90 ? 2.615 -1.323 12.462 1.00 92.69 90 VAL A O 1
ATOM 698 N N . THR A 1 91 ? 3.757 -1.961 10.660 1.00 93.94 91 THR A N 1
ATOM 699 C CA . THR A 1 91 ? 4.997 -1.294 11.0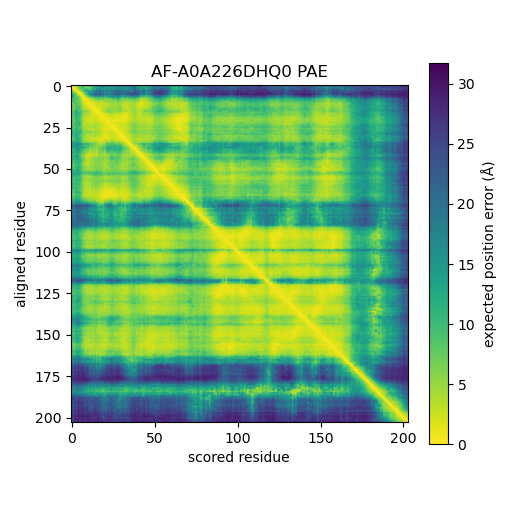66 1.00 93.94 91 THR A CA 1
ATOM 700 C C . THR A 1 91 ? 5.394 -0.305 9.990 1.00 93.94 91 THR A C 1
ATOM 702 O O . THR A 1 91 ? 5.577 -0.679 8.830 1.00 93.94 91 THR A O 1
ATOM 705 N N . LEU A 1 92 ? 5.508 0.963 10.369 1.00 92.38 92 LEU A N 1
ATOM 706 C CA . LEU A 1 92 ? 5.992 2.023 9.494 1.00 92.38 92 LEU A CA 1
ATOM 707 C C . LEU A 1 92 ? 7.488 2.222 9.714 1.00 92.38 92 LEU A C 1
ATOM 709 O O . LEU A 1 92 ? 7.932 2.279 10.857 1.00 92.38 92 LEU A O 1
ATOM 713 N N . TYR A 1 93 ? 8.253 2.353 8.637 1.00 92.06 93 TYR A N 1
ATOM 714 C CA . TYR A 1 93 ? 9.707 2.500 8.695 1.00 92.06 93 TYR A CA 1
ATOM 715 C C . TYR A 1 93 ? 10.145 3.853 8.145 1.00 92.06 93 TYR A C 1
ATOM 717 O O . TYR A 1 93 ? 9.584 4.362 7.163 1.00 92.06 93 TYR A O 1
ATOM 725 N N . TYR A 1 94 ? 11.197 4.410 8.743 1.00 88.44 94 TYR A N 1
ATOM 726 C CA . TYR A 1 94 ? 11.816 5.652 8.271 1.00 88.44 94 TYR A CA 1
ATOM 727 C C . TYR A 1 94 ? 12.733 5.444 7.061 1.00 88.44 94 TYR A C 1
ATOM 729 O O . TYR A 1 94 ? 13.023 6.399 6.329 1.00 88.44 94 TYR A O 1
ATOM 737 N N . ALA A 1 95 ? 13.151 4.205 6.808 1.00 90.19 95 ALA A N 1
ATOM 738 C CA . ALA A 1 95 ? 13.944 3.827 5.650 1.00 90.19 95 ALA A CA 1
ATOM 739 C C . ALA A 1 95 ? 13.149 3.007 4.627 1.00 90.19 95 ALA A C 1
ATOM 741 O O . ALA A 1 95 ? 12.047 2.506 4.879 1.00 90.19 95 ALA A O 1
ATOM 742 N N . VAL A 1 96 ? 13.706 2.937 3.419 1.00 90.31 96 VAL A N 1
ATOM 743 C CA . VAL A 1 96 ? 13.258 1.980 2.402 1.00 90.31 96 VAL A CA 1
ATOM 744 C C . VAL A 1 96 ? 13.652 0.568 2.834 1.00 90.31 96 VAL A C 1
ATOM 746 O O . VAL A 1 96 ? 14.468 0.404 3.734 1.00 90.31 96 VAL A O 1
ATOM 749 N N . ASP A 1 97 ? 13.088 -0.448 2.190 1.00 91.38 97 ASP A N 1
ATOM 750 C CA . ASP A 1 97 ? 13.534 -1.839 2.361 1.00 91.38 97 ASP A CA 1
ATOM 751 C C . ASP A 1 97 ? 13.420 -2.371 3.809 1.00 91.38 97 ASP A C 1
ATOM 753 O O . ASP A 1 97 ? 14.069 -3.348 4.174 1.00 91.38 97 ASP A O 1
ATOM 757 N N . TYR A 1 98 ? 12.522 -1.774 4.606 1.00 92.12 98 TYR A N 1
ATOM 758 C CA . TYR A 1 98 ? 12.175 -2.183 5.974 1.00 92.12 98 TYR A CA 1
ATOM 759 C C . TYR A 1 98 ? 13.338 -2.111 6.974 1.00 92.12 98 TYR A C 1
ATOM 761 O O . TYR A 1 98 ? 13.394 -2.891 7.927 1.00 92.12 98 TYR A O 1
ATOM 769 N N . THR A 1 99 ? 14.280 -1.194 6.756 1.00 89.38 99 THR A N 1
ATOM 770 C CA . THR A 1 99 ? 15.434 -1.000 7.639 1.00 89.38 99 THR A CA 1
ATOM 771 C C . THR A 1 99 ? 15.221 0.145 8.637 1.00 89.38 99 THR A C 1
ATOM 773 O O . THR A 1 99 ? 14.274 0.926 8.523 1.00 89.38 99 THR A O 1
ATOM 776 N N . GLU A 1 100 ? 16.140 0.245 9.603 1.00 86.44 100 GLU A N 1
ATOM 777 C CA . GLU A 1 100 ? 16.234 1.338 10.583 1.00 86.44 100 GLU A CA 1
ATOM 778 C C . GLU A 1 100 ? 15.058 1.419 11.578 1.00 86.44 100 GLU A C 1
ATOM 780 O O . GLU A 1 100 ? 14.309 0.459 11.802 1.00 86.44 100 GLU A O 1
ATOM 785 N N . ASP A 1 101 ? 14.963 2.573 12.239 1.00 89.19 101 ASP A N 1
ATOM 786 C CA . ASP A 1 101 ? 13.921 2.914 13.189 1.00 89.19 101 ASP A CA 1
ATOM 787 C C . ASP A 1 101 ? 12.528 2.691 12.579 1.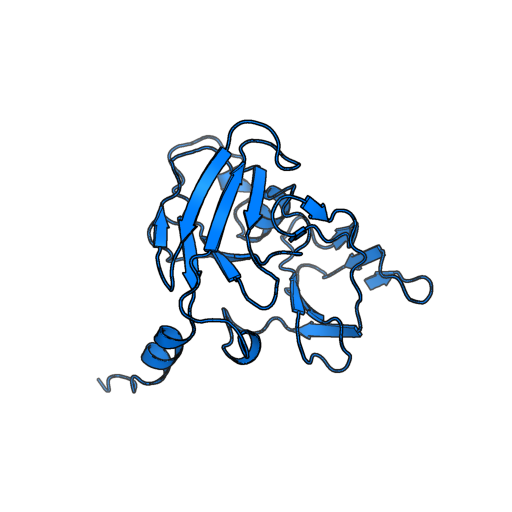00 89.19 101 ASP A C 1
ATOM 789 O O . ASP A 1 101 ? 12.272 2.883 11.380 1.00 89.19 101 ASP A O 1
ATOM 793 N N . ASN A 1 102 ? 11.599 2.286 13.435 1.00 92.44 102 ASN A N 1
ATOM 794 C CA . ASN A 1 102 ? 10.252 1.955 13.019 1.00 92.44 102 ASN A CA 1
ATOM 795 C C . ASN A 1 102 ? 9.220 2.309 14.085 1.00 92.44 102 ASN A C 1
ATOM 797 O O . ASN A 1 102 ? 9.538 2.556 15.249 1.00 92.44 102 ASN A O 1
ATOM 801 N N . TYR A 1 103 ? 7.968 2.359 13.652 1.00 92.12 103 TYR A N 1
ATOM 802 C CA . TYR A 1 103 ? 6.824 2.657 14.489 1.00 92.12 103 TYR A CA 1
ATOM 803 C C . TYR A 1 103 ? 5.781 1.544 14.342 1.00 92.12 103 TYR A C 1
ATOM 805 O O . TYR A 1 103 ? 5.047 1.519 13.343 1.00 92.12 103 TYR A O 1
ATOM 813 N N . PRO A 1 104 ? 5.735 0.591 15.291 1.00 93.88 104 PRO A N 1
ATOM 814 C CA . PRO A 1 104 ? 4.750 -0.475 15.276 1.00 93.88 104 PRO A CA 1
ATOM 815 C C . PRO A 1 104 ? 3.382 0.056 15.714 1.00 93.88 104 PRO A C 1
ATOM 817 O O . PRO A 1 104 ? 3.239 0.792 16.689 1.00 93.88 104 PRO A O 1
ATOM 820 N N . LEU A 1 105 ? 2.360 -0.365 14.987 1.00 92.69 105 LEU A N 1
ATOM 821 C CA . LEU A 1 105 ? 0.959 -0.030 15.163 1.00 92.69 105 LEU A CA 1
ATOM 822 C C . LEU A 1 105 ? 0.153 -1.325 15.210 1.00 92.69 105 LEU A C 1
ATOM 824 O O . LEU A 1 105 ? 0.413 -2.269 14.464 1.00 92.69 105 LEU A O 1
ATOM 828 N N . SER A 1 106 ? -0.867 -1.353 16.059 1.00 92.25 106 SER A N 1
ATOM 829 C CA . SER A 1 106 ? -1.887 -2.399 16.049 1.00 92.25 106 SER A CA 1
ATOM 830 C C . SER A 1 106 ? -3.228 -1.740 15.774 1.00 92.25 106 SER A C 1
ATOM 832 O O . SER A 1 106 ? -3.662 -0.882 16.543 1.00 92.25 106 SER A O 1
ATOM 834 N N . ILE A 1 107 ? -3.843 -2.089 14.645 1.00 88.88 107 ILE A N 1
ATOM 835 C CA . ILE A 1 107 ? -5.089 -1.489 14.165 1.00 88.88 107 ILE A CA 1
ATOM 836 C C . ILE A 1 107 ? -6.176 -2.557 14.172 1.00 88.88 107 ILE A C 1
ATOM 838 O O . ILE A 1 107 ? -6.033 -3.595 13.527 1.00 88.88 107 ILE A O 1
ATOM 842 N N . SER A 1 108 ? -7.278 -2.305 14.876 1.00 85.75 108 SER A N 1
ATOM 843 C CA . SER A 1 108 ? -8.412 -3.232 14.924 1.00 85.75 108 SER A CA 1
ATOM 844 C C . SER A 1 108 ? -9.645 -2.671 14.216 1.00 85.75 108 SER A C 1
ATOM 846 O O . SER A 1 108 ? -9.999 -1.501 14.365 1.00 85.75 108 SER 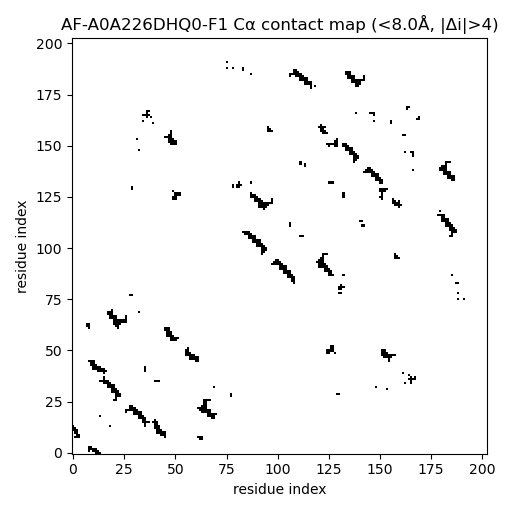A O 1
ATOM 848 N N . GLY A 1 109 ? -10.339 -3.515 13.448 1.00 79.88 109 GLY A N 1
ATOM 849 C CA . GLY A 1 109 ? -11.642 -3.186 12.869 1.00 79.88 109 GLY A CA 1
ATOM 850 C C . GLY A 1 109 ? -11.619 -1.940 11.979 1.00 79.88 109 GLY A C 1
ATOM 851 O O . GLY A 1 109 ? -11.025 -1.966 10.909 1.00 79.88 109 GLY A O 1
ATOM 852 N N . MET A 1 110 ? -12.309 -0.878 12.408 1.00 75.81 110 MET A N 1
ATOM 853 C CA . MET A 1 110 ? -12.393 0.420 11.718 1.00 75.81 110 MET A CA 1
ATOM 854 C C . MET A 1 110 ? -11.616 1.546 12.392 1.00 75.81 110 MET A C 1
ATOM 856 O O . MET A 1 110 ? -11.904 2.730 12.196 1.00 75.81 110 MET A O 1
ATOM 860 N N . GLN A 1 111 ? -10.673 1.172 13.246 1.00 86.00 111 GLN A N 1
ATOM 861 C CA . GLN A 1 111 ? -9.894 2.129 13.994 1.00 86.00 111 GLN A CA 1
ATOM 862 C C . GLN A 1 111 ? -9.099 3.025 13.046 1.00 86.00 111 GLN A C 1
ATOM 864 O O . GLN A 1 111 ? -8.501 2.572 12.072 1.00 86.00 111 GLN A O 1
ATOM 869 N N . CYS A 1 112 ? -9.129 4.307 13.373 1.00 87.00 112 CYS A N 1
ATOM 870 C CA . CYS A 1 112 ? -8.438 5.377 12.689 1.00 87.00 112 CYS A CA 1
ATOM 871 C C . CYS A 1 112 ? -7.319 5.850 13.622 1.00 87.00 112 CYS A C 1
ATOM 873 O O . CYS A 1 112 ? -7.611 6.308 14.728 1.00 87.00 112 CYS A O 1
ATOM 875 N N . ILE A 1 113 ? -6.058 5.661 13.230 1.00 89.69 113 ILE A N 1
ATOM 876 C CA . ILE A 1 113 ? -4.888 5.903 14.086 1.00 89.69 113 ILE A CA 1
ATOM 877 C C . ILE A 1 113 ? -3.981 6.939 13.454 1.00 89.69 113 ILE A C 1
ATOM 879 O O . ILE A 1 113 ? -3.327 6.661 12.442 1.00 89.69 113 ILE A O 1
ATOM 883 N N . THR A 1 114 ? -3.929 8.120 14.072 1.00 87.31 114 THR A N 1
ATOM 884 C CA . THR A 1 114 ? -3.024 9.207 13.683 1.00 87.31 114 THR A CA 1
ATOM 885 C C . THR A 1 114 ? -1.592 8.728 13.811 1.00 87.31 114 THR A C 1
ATOM 887 O O . THR A 1 114 ? -1.166 8.309 14.887 1.00 87.31 114 THR A O 1
ATOM 890 N N . THR A 1 115 ? -0.852 8.773 12.708 1.00 83.12 115 THR A N 1
ATOM 891 C CA . THR A 1 115 ? 0.572 8.452 12.754 1.00 83.12 115 THR A CA 1
ATOM 892 C C . THR A 1 115 ? 1.328 9.608 13.418 1.00 83.12 115 THR A C 1
ATOM 894 O O . THR A 1 115 ? 0.863 10.753 13.365 1.00 83.12 115 THR A O 1
ATOM 897 N N . PRO A 1 116 ? 2.467 9.344 14.080 1.00 80.81 116 PRO A N 1
ATOM 898 C CA . PRO A 1 116 ? 3.301 10.399 14.633 1.00 80.81 116 PRO A CA 1
ATOM 899 C C . PRO A 1 116 ? 3.604 11.471 13.580 1.00 80.81 116 PRO A C 1
ATOM 901 O O . PRO A 1 116 ? 3.803 11.124 12.414 1.00 80.81 116 PRO A O 1
ATOM 904 N N . PRO A 1 117 ? 3.658 12.760 13.964 1.00 68.12 117 PRO A N 1
ATOM 905 C CA . PRO A 1 117 ? 3.974 13.839 13.040 1.00 68.12 117 PRO A CA 1
ATOM 906 C C . PRO A 1 117 ? 5.415 13.672 12.560 1.00 68.12 117 PRO A C 1
ATOM 908 O O . PRO A 1 117 ? 6.362 14.116 13.208 1.00 68.12 117 PRO A O 1
ATOM 911 N N . PHE A 1 118 ? 5.581 13.007 11.423 1.00 64.56 118 PHE A N 1
ATOM 912 C CA . PHE A 1 118 ? 6.878 12.760 10.826 1.00 64.56 118 PHE A CA 1
ATOM 913 C C . PHE A 1 118 ? 6.873 13.127 9.351 1.00 64.56 118 PHE A C 1
ATOM 915 O O . PHE A 1 118 ? 5.878 12.989 8.643 1.00 64.56 118 PHE A O 1
ATOM 922 N N . ARG A 1 119 ? 8.023 13.610 8.881 1.00 64.50 119 ARG A N 1
ATOM 923 C CA . ARG A 1 119 ? 8.240 13.949 7.477 1.00 64.50 119 ARG A CA 1
ATOM 924 C C . ARG A 1 119 ? 8.512 12.671 6.682 1.00 64.50 119 ARG A C 1
ATOM 926 O O . ARG A 1 119 ? 9.628 12.505 6.234 1.00 64.50 119 ARG A O 1
ATOM 933 N N . TRP A 1 120 ? 7.529 11.800 6.475 1.00 73.50 120 TRP A N 1
ATOM 934 C CA . TRP A 1 120 ? 7.556 10.696 5.489 1.00 73.50 120 TRP A CA 1
ATOM 935 C C . TRP A 1 120 ? 8.003 9.314 6.005 1.00 73.50 120 TRP A C 1
ATOM 937 O O . TRP A 1 120 ? 9.159 9.080 6.357 1.00 73.50 120 TRP A O 1
ATOM 947 N N . TRP A 1 121 ? 7.073 8.360 5.925 1.00 86.50 121 TRP A N 1
ATOM 948 C CA . TRP A 1 121 ? 7.326 6.922 6.025 1.00 86.50 121 TRP A CA 1
ATOM 949 C C . TRP A 1 121 ? 7.817 6.392 4.674 1.00 86.50 121 TRP A C 1
ATOM 951 O O . TRP A 1 121 ? 7.206 6.666 3.638 1.00 86.50 121 TRP A O 1
ATOM 961 N N . LYS A 1 122 ? 8.922 5.642 4.659 1.00 88.31 122 LYS A N 1
ATOM 962 C CA . LYS A 1 122 ? 9.560 5.182 3.413 1.00 88.31 122 LYS A CA 1
ATOM 963 C C . LYS A 1 122 ? 9.240 3.735 3.065 1.00 88.31 122 LYS A C 1
ATOM 965 O O . LYS A 1 122 ? 9.271 3.392 1.883 1.00 88.31 122 LYS A O 1
ATOM 970 N N . SER A 1 123 ? 8.873 2.915 4.043 1.00 91.50 123 SER A N 1
ATOM 971 C CA . SER A 1 123 ? 8.337 1.574 3.810 1.00 91.50 123 SER A CA 1
ATOM 972 C C . SER A 1 123 ? 7.324 1.163 4.878 1.00 91.50 123 SER A C 1
ATOM 974 O O . SER A 1 123 ? 7.223 1.793 5.934 1.00 91.50 123 SER A O 1
ATOM 976 N N . ILE A 1 124 ? 6.525 0.139 4.574 1.00 92.50 124 ILE A N 1
ATOM 977 C CA . ILE A 1 124 ? 5.463 -0.373 5.448 1.00 92.50 124 ILE A CA 1
ATOM 978 C C . ILE A 1 124 ? 5.446 -1.902 5.456 1.00 92.50 124 ILE A C 1
ATOM 980 O O . ILE A 1 124 ? 5.368 -2.542 4.408 1.00 92.50 124 ILE A O 1
ATOM 984 N N . LYS A 1 125 ? 5.468 -2.496 6.649 1.00 93.50 125 LYS A N 1
ATOM 985 C CA . LYS A 1 125 ? 5.142 -3.910 6.876 1.00 93.50 125 LYS A CA 1
ATOM 986 C C . LYS A 1 125 ? 3.680 -3.994 7.298 1.00 93.50 125 LYS A C 1
ATOM 988 O O . LYS A 1 125 ? 3.248 -3.261 8.182 1.00 93.50 125 LYS A O 1
ATOM 993 N N . ILE A 1 126 ? 2.926 -4.882 6.663 1.00 92.06 126 ILE A N 1
ATOM 994 C CA . ILE A 1 126 ? 1.528 -5.165 6.994 1.00 92.06 126 ILE A CA 1
ATOM 995 C C . ILE A 1 126 ? 1.436 -6.668 7.240 1.00 92.06 126 ILE A C 1
ATOM 997 O O . ILE A 1 126 ? 1.855 -7.449 6.388 1.00 92.06 126 ILE A O 1
ATOM 1001 N N . SER A 1 127 ? 0.923 -7.059 8.402 1.00 90.19 127 SER A N 1
ATOM 1002 C CA . SER A 1 127 ? 0.701 -8.466 8.753 1.00 90.19 127 SER A CA 1
ATOM 1003 C C . SER A 1 127 ? -0.514 -9.074 8.040 1.00 90.19 127 SER A C 1
ATOM 1005 O O . SER A 1 127 ? -1.418 -8.371 7.573 1.00 90.19 127 SER A O 1
ATOM 1007 N N . GLY A 1 128 ? -0.541 -10.405 7.979 1.00 85.12 128 GLY A N 1
ATOM 1008 C CA . GLY A 1 128 ? -1.570 -11.171 7.284 1.00 85.12 128 GLY A CA 1
ATOM 1009 C C . GLY A 1 128 ? -1.316 -11.251 5.780 1.00 85.12 128 GLY A C 1
ATOM 1010 O O . GLY A 1 128 ? -0.183 -11.205 5.312 1.00 85.12 128 GLY A O 1
ATOM 1011 N N . THR A 1 129 ? -2.385 -11.376 5.005 1.00 79.88 129 THR A N 1
ATOM 1012 C CA . THR A 1 129 ? -2.331 -11.621 3.560 1.00 79.88 129 THR A CA 1
ATOM 1013 C C . THR A 1 129 ? -3.154 -10.593 2.787 1.00 79.88 129 THR A C 1
ATOM 1015 O O . THR A 1 129 ? -3.966 -9.860 3.361 1.00 79.88 129 THR A O 1
ATOM 1018 N N . ALA A 1 130 ? -3.007 -10.583 1.459 1.00 76.31 130 ALA A N 1
ATOM 1019 C CA . ALA A 1 130 ? -3.844 -9.778 0.570 1.00 76.31 130 ALA A CA 1
ATOM 1020 C C . ALA A 1 130 ? -5.352 -10.073 0.716 1.00 76.31 130 ALA A C 1
ATOM 1022 O O . ALA A 1 130 ? -6.183 -9.231 0.366 1.00 76.31 130 ALA A O 1
ATOM 1023 N N . THR A 1 131 ? -5.723 -11.249 1.234 1.00 72.50 131 THR A N 1
ATOM 1024 C CA . THR A 1 131 ? -7.119 -11.664 1.425 1.00 72.50 131 THR A CA 1
ATOM 1025 C C . THR A 1 131 ? -7.639 -11.470 2.825 1.00 72.50 131 THR A C 1
ATOM 1027 O O . THR A 1 131 ? -8.849 -11.519 2.983 1.00 72.50 131 THR A O 1
ATOM 1030 N N . THR A 1 132 ? -6.780 -11.258 3.822 1.00 76.50 132 THR A N 1
ATOM 1031 C CA . THR A 1 132 ? -7.197 -11.103 5.225 1.00 76.50 132 THR A CA 1
ATOM 1032 C C . THR A 1 132 ? -7.090 -9.668 5.717 1.00 76.50 132 THR A C 1
ATOM 1034 O O . THR A 1 132 ? -7.769 -9.314 6.676 1.00 76.50 132 THR A O 1
ATOM 1037 N N . THR A 1 133 ? -6.258 -8.851 5.064 1.00 80.50 133 THR A N 1
ATOM 1038 C CA . THR A 1 133 ? -5.874 -7.532 5.561 1.00 80.50 133 THR A CA 1
ATOM 1039 C C . THR A 1 133 ? -5.979 -6.459 4.484 1.00 80.50 133 THR A C 1
ATOM 1041 O O . THR A 1 133 ? -5.532 -6.636 3.349 1.00 80.50 133 THR A O 1
ATOM 1044 N N . CYS A 1 134 ? -6.512 -5.294 4.853 1.00 82.94 134 CYS A N 1
ATOM 1045 C CA . CYS A 1 134 ? -6.462 -4.106 4.013 1.00 82.94 134 CYS A CA 1
ATOM 1046 C C . CYS A 1 134 ? -6.413 -2.840 4.864 1.00 82.94 134 CYS A C 1
ATOM 1048 O O . CYS A 1 134 ? -7.288 -2.578 5.690 1.00 82.94 134 CYS A O 1
ATOM 1050 N N . VAL A 1 135 ? -5.396 -2.028 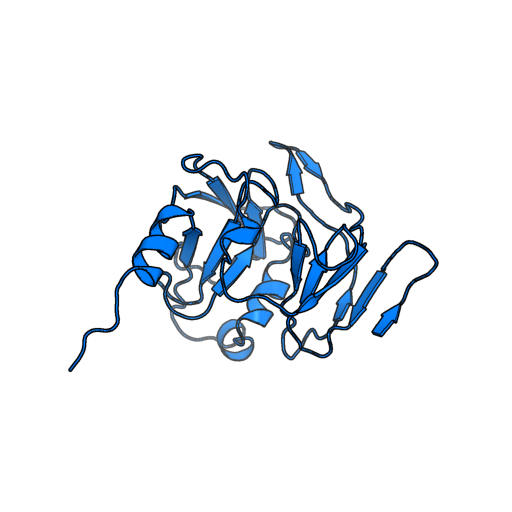4.605 1.00 86.88 135 VAL A N 1
ATOM 1051 C CA . VAL A 1 135 ? -5.124 -0.790 5.324 1.00 86.88 135 VAL A CA 1
ATOM 1052 C C . VAL A 1 135 ? -5.291 0.379 4.363 1.00 86.88 135 VAL A C 1
ATOM 1054 O O . VAL A 1 135 ? -4.840 0.333 3.221 1.00 86.88 135 VAL A O 1
ATOM 1057 N N . GLU A 1 136 ? -5.964 1.429 4.807 1.00 85.88 136 GLU A N 1
ATOM 1058 C CA . GLU A 1 136 ? -6.059 2.694 4.094 1.00 85.88 136 GLU A CA 1
ATOM 1059 C C . GLU A 1 136 ? -5.046 3.673 4.678 1.00 85.88 136 GLU A C 1
ATOM 1061 O O . GLU A 1 136 ? -5.051 3.932 5.882 1.00 85.88 136 GLU A O 1
ATOM 1066 N N . PHE A 1 137 ? -4.200 4.238 3.822 1.00 85.38 137 PHE A N 1
ATOM 1067 C CA . PHE A 1 137 ? -3.318 5.340 4.180 1.00 85.38 137 PHE A CA 1
ATOM 1068 C C . PHE A 1 137 ? -3.901 6.641 3.636 1.00 85.38 137 PHE A C 1
ATOM 1070 O O . PHE A 1 137 ? -4.175 6.751 2.439 1.00 85.38 137 PHE A O 1
ATOM 1077 N N . HIS A 1 138 ? -4.166 7.586 4.530 1.00 84.12 138 HIS A N 1
ATOM 1078 C CA . HIS A 1 138 ? -4.934 8.798 4.265 1.00 84.12 138 HIS A CA 1
ATOM 1079 C C . HIS A 1 138 ? -4.072 10.050 4.384 1.00 84.12 138 HIS A C 1
ATOM 1081 O O . HIS A 1 138 ? -3.177 10.123 5.223 1.00 84.12 138 HIS A O 1
ATOM 1087 N N . ASP A 1 139 ? -4.430 11.070 3.606 1.00 76.69 139 ASP A N 1
ATOM 1088 C CA . ASP A 1 139 ? -3.726 12.353 3.546 1.00 76.69 139 ASP A CA 1
ATOM 1089 C C . ASP A 1 139 ? -4.178 13.393 4.591 1.00 76.69 139 ASP A C 1
ATOM 1091 O O . ASP A 1 139 ? -3.776 14.558 4.505 1.00 76.69 139 ASP A O 1
ATOM 1095 N N . GLY A 1 140 ? -5.034 13.007 5.544 1.00 75.88 140 GLY A N 1
ATOM 1096 C CA . GLY A 1 140 ? -5.528 13.895 6.595 1.00 75.88 140 GLY A CA 1
ATOM 1097 C C . GLY A 1 140 ? -5.886 13.171 7.890 1.00 75.88 140 GLY A C 1
ATOM 1098 O O . GLY A 1 140 ? -6.419 12.072 7.856 1.00 75.88 140 GLY A O 1
ATOM 1099 N N . ALA A 1 141 ? -5.677 13.832 9.032 1.00 79.25 141 ALA A N 1
ATOM 1100 C CA . ALA A 1 141 ? -5.660 13.292 10.403 1.00 79.25 141 ALA A CA 1
ATOM 1101 C C . ALA A 1 141 ? -6.946 12.647 10.966 1.00 79.25 141 ALA A C 1
ATOM 1103 O O . ALA A 1 141 ? -7.022 12.391 12.164 1.00 79.25 141 ALA A O 1
ATOM 1104 N N . THR A 1 142 ? -7.995 12.450 10.171 1.00 83.38 142 THR A N 1
ATOM 1105 C CA . THR A 1 142 ? -9.310 11.969 10.651 1.00 83.38 142 THR A CA 1
ATOM 1106 C C . THR A 1 142 ? -9.854 10.792 9.841 1.00 83.38 142 THR A C 1
ATOM 1108 O O . THR A 1 142 ? -11.042 10.478 9.898 1.00 83.38 142 THR A O 1
ATOM 1111 N N . CYS A 1 143 ? -8.996 10.161 9.037 1.00 81.12 143 CYS A N 1
ATOM 1112 C CA . CYS A 1 143 ? -9.328 9.135 8.042 1.00 81.12 143 CYS A CA 1
ATOM 1113 C C . CYS A 1 143 ? -10.427 9.587 7.068 1.00 81.12 143 CYS A C 1
ATOM 1115 O O . CYS A 1 143 ? -11.145 8.779 6.468 1.00 81.12 143 CYS A O 1
ATOM 1117 N N . GLY A 1 144 ? -10.573 10.905 6.925 1.00 77.56 144 GLY A N 1
ATOM 1118 C CA . GLY A 1 144 ? -11.302 11.552 5.849 1.00 77.56 144 GLY A CA 1
ATOM 1119 C C . GLY A 1 144 ? -10.406 11.748 4.627 1.00 77.56 144 GLY A C 1
ATOM 1120 O O . GLY A 1 144 ? -9.239 11.365 4.627 1.00 77.56 144 GLY A O 1
ATOM 1121 N N . GLY A 1 145 ? -10.964 12.348 3.578 1.00 77.75 145 GLY A N 1
ATOM 1122 C CA . GLY A 1 145 ? -10.183 12.782 2.420 1.00 77.75 145 GLY A CA 1
ATOM 1123 C C . GLY A 1 145 ? -9.708 11.663 1.490 1.00 77.75 145 GLY A C 1
ATOM 1124 O O . GLY A 1 145 ? -10.394 10.649 1.270 1.00 77.75 145 GLY A O 1
ATOM 1125 N N . ASN A 1 146 ? -8.546 11.900 0.885 1.00 77.25 146 ASN A N 1
ATOM 1126 C CA . ASN A 1 146 ? -7.955 11.000 -0.091 1.00 77.25 146 ASN A CA 1
ATOM 1127 C C . ASN A 1 146 ? -7.253 9.859 0.631 1.00 77.25 146 ASN A C 1
ATOM 1129 O O . ASN A 1 146 ? -6.680 10.027 1.704 1.00 77.25 146 ASN A O 1
ATOM 1133 N N . SER A 1 147 ? -7.326 8.674 0.036 1.00 79.50 147 SER A N 1
ATOM 1134 C CA . SER A 1 147 ? -6.689 7.498 0.602 1.00 79.50 147 SER A CA 1
ATOM 1135 C C . SER A 1 147 ? -6.205 6.550 -0.472 1.00 79.50 147 SER A C 1
ATOM 1137 O O . SER A 1 147 ? -6.768 6.483 -1.568 1.00 79.50 147 SER A O 1
ATOM 1139 N N . VAL A 1 148 ? -5.162 5.808 -0.124 1.00 79.06 148 VAL A N 1
ATOM 1140 C CA . VAL A 1 148 ? -4.629 4.696 -0.899 1.00 79.06 148 VAL A CA 1
ATOM 1141 C C . VAL A 1 148 ? -4.822 3.417 -0.102 1.00 79.06 148 VAL A C 1
ATOM 1143 O O . VAL A 1 148 ? -4.696 3.411 1.121 1.00 79.06 148 VAL A O 1
ATOM 1146 N N . GLN A 1 149 ? -5.185 2.343 -0.792 1.00 81.31 149 GLN A N 1
ATOM 1147 C CA . 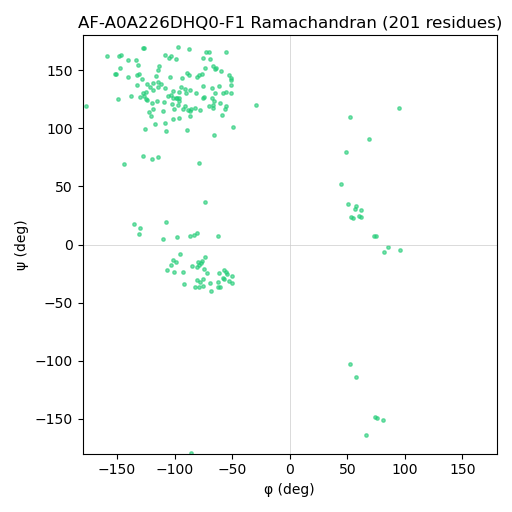GLN A 1 149 ? -5.419 1.041 -0.180 1.00 81.31 149 GLN A CA 1
ATOM 1148 C C . GLN A 1 149 ? -4.178 0.188 -0.352 1.00 81.31 149 GLN A C 1
ATOM 1150 O O . GLN A 1 149 ? -3.710 0.004 -1.473 1.00 81.31 149 GLN A O 1
ATOM 1155 N N . LEU A 1 150 ? -3.672 -0.330 0.757 1.00 86.12 150 LEU A N 1
ATOM 1156 C CA . LEU A 1 150 ? -2.478 -1.150 0.825 1.00 86.12 150 LEU A CA 1
ATOM 1157 C C . LEU A 1 150 ? -2.847 -2.499 1.437 1.00 86.12 150 LEU A C 1
ATOM 1159 O O . LEU A 1 150 ? -3.571 -2.574 2.435 1.00 86.12 150 LEU A O 1
ATOM 1163 N N . ARG A 1 151 ? -2.343 -3.571 0.834 1.00 86.50 151 ARG A N 1
ATOM 1164 C CA . ARG A 1 151 ? -2.486 -4.934 1.345 1.00 86.50 151 ARG A CA 1
ATOM 1165 C C . ARG A 1 151 ? -1.127 -5.629 1.334 1.00 86.50 151 ARG A C 1
ATOM 1167 O O . ARG A 1 151 ? -0.287 -5.257 0.514 1.00 86.50 151 ARG A O 1
ATOM 1174 N N . PRO A 1 152 ? -0.897 -6.632 2.197 1.00 86.81 152 PRO A N 1
ATOM 1175 C CA . PRO A 1 152 ? 0.290 -7.478 2.093 1.00 86.81 152 PRO A CA 1
ATOM 1176 C C . PRO A 1 152 ? 0.454 -8.020 0.664 1.00 86.81 152 PRO A C 1
ATOM 1178 O O . PRO A 1 152 ? -0.534 -8.406 0.043 1.00 86.81 152 PRO A O 1
ATOM 1181 N N . GLY A 1 153 ? 1.678 -8.023 0.128 1.00 84.38 153 GLY A N 1
ATOM 1182 C CA . GLY A 1 153 ? 1.950 -8.473 -1.245 1.00 84.38 153 GLY A CA 1
ATOM 1183 C C . GLY A 1 153 ? 1.766 -7.403 -2.324 1.00 84.38 153 GLY A C 1
ATOM 1184 O O . GLY A 1 153 ? 2.034 -7.665 -3.491 1.00 84.38 153 GLY A O 1
ATOM 1185 N N . TYR A 1 154 ? 1.344 -6.185 -1.978 1.00 86.69 154 TYR A N 1
ATOM 1186 C CA . TYR A 1 154 ? 1.313 -5.093 -2.951 1.00 86.69 154 TYR A CA 1
ATOM 1187 C C . TYR A 1 154 ? 2.728 -4.689 -3.394 1.00 86.69 154 TYR A C 1
ATOM 1189 O O . TYR A 1 154 ? 3.718 -4.852 -2.677 1.00 86.69 154 TYR A O 1
ATOM 1197 N N . LEU A 1 155 ? 2.820 -4.142 -4.607 1.00 86.00 155 LEU A N 1
ATOM 1198 C CA . LEU A 1 155 ? 4.079 -3.650 -5.165 1.00 86.00 155 LEU A CA 1
ATOM 1199 C C . LEU A 1 155 ? 4.601 -2.465 -4.343 1.00 86.00 155 LEU A C 1
ATOM 1201 O O . LEU A 1 155 ? 3.827 -1.718 -3.754 1.00 86.00 155 LEU A O 1
ATOM 1205 N N . TYR A 1 156 ? 5.919 -2.275 -4.304 1.00 86.75 156 TYR A N 1
ATOM 1206 C CA . TYR A 1 156 ? 6.571 -1.106 -3.694 1.00 86.75 156 TYR A CA 1
ATOM 1207 C C . TYR A 1 156 ? 6.229 -0.797 -2.225 1.00 86.75 156 TYR A C 1
ATOM 1209 O O . TYR A 1 156 ? 6.437 0.331 -1.782 1.00 86.75 156 TYR A O 1
ATOM 1217 N N . LEU A 1 157 ? 5.764 -1.755 -1.417 1.00 88.88 157 LEU A N 1
ATOM 1218 C CA . LEU A 1 157 ? 5.612 -1.514 0.031 1.00 88.88 157 LEU A CA 1
ATOM 1219 C C . LEU A 1 157 ? 6.952 -1.193 0.717 1.00 88.88 157 LEU A C 1
ATOM 1221 O O . LEU A 1 157 ? 6.988 -0.468 1.708 1.00 88.88 157 LEU A O 1
ATOM 1225 N N . HIS A 1 158 ? 8.061 -1.651 0.131 1.00 89.75 158 HIS A N 1
ATOM 1226 C CA . HIS A 1 158 ? 9.429 -1.305 0.520 1.00 89.75 158 HIS A CA 1
ATOM 1227 C C . HIS A 1 158 ? 9.847 0.128 0.111 1.00 89.75 158 HIS A C 1
ATOM 1229 O O . HIS A 1 158 ? 10.897 0.604 0.535 1.00 89.75 158 HIS A O 1
ATOM 1235 N N . ARG A 1 159 ? 9.044 0.817 -0.717 1.00 87.00 159 ARG A N 1
ATOM 1236 C CA . ARG A 1 159 ? 9.267 2.170 -1.264 1.00 87.00 159 ARG A CA 1
ATOM 1237 C C . ARG A 1 159 ? 7.937 2.926 -1.363 1.00 87.00 159 ARG A C 1
ATOM 1239 O O . ARG A 1 159 ? 7.435 3.224 -2.447 1.00 87.00 159 ARG A O 1
ATOM 1246 N N . LEU A 1 160 ? 7.379 3.273 -0.206 1.00 84.56 160 LEU A N 1
ATOM 1247 C CA . LEU A 1 160 ? 6.061 3.903 -0.068 1.00 84.56 160 LEU A CA 1
ATOM 1248 C C . LEU A 1 160 ? 5.879 5.196 -0.875 1.00 84.56 160 LEU A C 1
ATOM 1250 O O . LEU A 1 160 ? 4.749 5.547 -1.210 1.00 84.56 160 LEU A O 1
ATOM 1254 N N . PHE A 1 161 ? 6.959 5.899 -1.223 1.00 79.06 161 PHE A N 1
ATOM 1255 C CA . PHE A 1 161 ? 6.877 7.126 -2.020 1.00 79.06 161 PHE A CA 1
ATOM 1256 C C . PHE A 1 161 ? 6.183 6.915 -3.378 1.00 79.06 161 PHE A C 1
ATOM 1258 O O . PHE A 1 161 ? 5.525 7.833 -3.875 1.00 79.06 161 PHE A O 1
ATOM 1265 N N . PHE A 1 162 ? 6.273 5.709 -3.957 1.00 76.81 162 PHE A N 1
ATOM 1266 C CA . PHE A 1 162 ? 5.555 5.378 -5.186 1.00 76.81 162 PHE A CA 1
ATOM 1267 C C . PHE A 1 162 ? 4.041 5.453 -4.982 1.00 76.81 162 PHE A C 1
ATOM 1269 O O . PHE A 1 162 ? 3.357 5.974 -5.855 1.00 76.81 162 PHE A O 1
ATOM 1276 N N . TRP A 1 163 ? 3.537 5.058 -3.808 1.00 76.06 163 TRP A N 1
ATOM 1277 C CA . TRP A 1 163 ? 2.126 5.174 -3.425 1.00 76.06 163 TRP A CA 1
ATOM 1278 C C . TRP A 1 163 ? 1.739 6.588 -2.980 1.00 76.06 163 TRP A C 1
ATOM 1280 O O . TRP A 1 163 ? 0.652 7.055 -3.309 1.00 76.06 163 TRP A O 1
ATOM 1290 N N . ALA A 1 164 ? 2.624 7.312 -2.290 1.00 66.62 164 ALA A N 1
ATOM 1291 C CA . ALA A 1 164 ? 2.369 8.702 -1.890 1.00 66.62 164 ALA A CA 1
ATOM 1292 C C . ALA A 1 164 ? 2.149 9.620 -3.106 1.00 66.62 164 ALA A C 1
ATOM 1294 O O .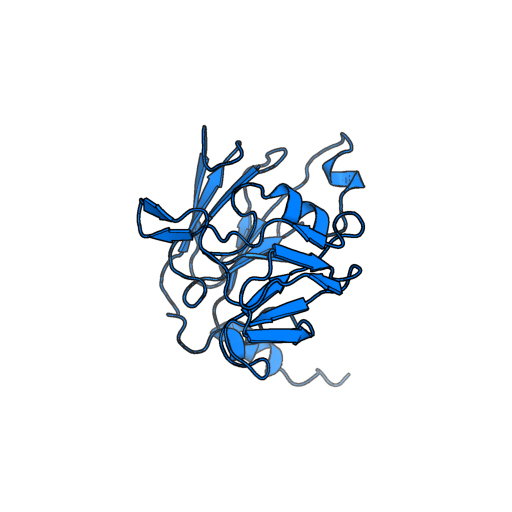 ALA A 1 164 ? 1.269 10.482 -3.099 1.00 66.62 164 ALA A O 1
ATOM 1295 N N . SER A 1 165 ? 2.882 9.370 -4.198 1.00 61.06 165 SER A N 1
ATOM 1296 C CA . SER A 1 165 ? 2.696 10.076 -5.468 1.00 61.06 165 SER A CA 1
ATOM 1297 C C . SER A 1 165 ? 1.271 9.934 -6.033 1.00 61.06 165 SER A C 1
ATOM 1299 O O . SER A 1 165 ? 0.769 10.847 -6.691 1.00 61.06 165 SER A O 1
ATOM 1301 N N . MET A 1 166 ? 0.597 8.818 -5.727 1.00 58.97 166 MET A N 1
ATOM 1302 C CA . MET A 1 166 ? -0.738 8.441 -6.216 1.00 58.97 166 MET A CA 1
ATOM 1303 C C . MET A 1 166 ? -1.874 9.195 -5.517 1.00 58.97 166 MET A C 1
ATOM 1305 O O . MET A 1 166 ? -2.988 9.246 -6.028 1.00 58.97 166 MET A O 1
ATOM 1309 N N . LEU A 1 167 ? -1.604 9.838 -4.376 1.00 57.78 167 LEU A N 1
ATOM 1310 C CA . LEU A 1 167 ? -2.567 10.694 -3.670 1.00 57.78 167 LEU A CA 1
ATOM 1311 C C . LEU A 1 167 ? -2.664 12.111 -4.272 1.00 57.78 167 LEU A C 1
ATOM 1313 O O . LEU A 1 167 ? -3.273 12.998 -3.677 1.00 57.78 167 LEU A O 1
ATOM 1317 N N . GLY A 1 168 ? -2.053 12.352 -5.440 1.00 47.75 168 GLY A N 1
ATOM 1318 C CA . GLY A 1 168 ? -2.116 13.635 -6.153 1.00 47.75 168 GLY A CA 1
ATOM 1319 C C . GLY A 1 168 ? -1.295 14.757 -5.510 1.00 47.75 168 GLY A C 1
ATOM 1320 O O . GLY A 1 168 ? -1.348 15.902 -5.954 1.00 47.75 168 GLY A O 1
ATOM 1321 N N . LYS A 1 169 ? -0.501 14.448 -4.482 1.00 51.16 169 LYS A N 1
ATOM 1322 C CA . LYS A 1 169 ? 0.336 15.414 -3.771 1.00 51.16 169 LYS A CA 1
ATOM 1323 C C . LYS A 1 169 ? 1.809 15.089 -3.990 1.00 51.16 169 LYS A C 1
ATOM 1325 O O . LYS A 1 169 ? 2.460 14.599 -3.090 1.00 51.16 169 LYS A O 1
ATOM 1330 N N . ILE A 1 170 ? 2.370 15.385 -5.162 1.00 42.50 170 ILE A N 1
ATOM 1331 C CA . ILE A 1 170 ? 3.843 15.446 -5.281 1.00 42.50 170 ILE A CA 1
ATOM 1332 C C . ILE A 1 170 ? 4.362 16.806 -4.794 1.00 42.50 170 ILE A C 1
ATOM 1334 O O . ILE A 1 170 ? 5.375 16.875 -4.103 1.00 42.50 170 ILE A O 1
ATOM 1338 N N . LEU A 1 171 ? 3.631 17.892 -5.051 1.00 37.16 171 LEU A N 1
ATOM 1339 C CA . LEU A 1 171 ? 4.122 19.237 -4.738 1.00 37.16 171 LEU A CA 1
ATOM 1340 C C . LEU A 1 171 ? 4.071 19.608 -3.240 1.00 37.16 171 LEU A C 1
ATOM 1342 O O . LEU A 1 171 ? 5.031 20.219 -2.777 1.00 37.16 171 LEU A O 1
ATOM 1346 N N . PRO A 1 172 ? 3.074 19.190 -2.432 1.00 38.91 172 PRO A N 1
ATOM 1347 C CA . PRO A 1 172 ? 3.135 19.359 -0.977 1.00 38.91 172 PRO A CA 1
ATOM 1348 C C . PRO A 1 172 ? 3.978 18.290 -0.258 1.00 38.91 172 PRO A C 1
ATOM 1350 O O . PRO A 1 172 ? 4.402 18.528 0.865 1.00 38.91 172 PRO A O 1
ATOM 1353 N N . PHE A 1 173 ? 4.250 17.132 -0.882 1.00 40.97 173 PHE A N 1
ATOM 1354 C CA . PHE A 1 173 ? 5.159 16.121 -0.313 1.00 40.97 173 PHE A CA 1
ATOM 1355 C C . PHE A 1 173 ? 6.636 16.521 -0.450 1.00 40.97 173 PHE A C 1
ATOM 1357 O O . PHE A 1 173 ? 7.439 16.150 0.401 1.00 40.97 173 PHE A O 1
ATOM 1364 N N . MET A 1 174 ? 6.996 17.284 -1.491 1.00 36.53 174 MET A N 1
ATOM 1365 C CA . MET A 1 174 ? 8.374 17.740 -1.738 1.00 36.53 174 MET A CA 1
ATOM 1366 C C . MET A 1 174 ? 8.639 19.199 -1.328 1.00 36.53 174 MET A C 1
ATOM 1368 O O . MET A 1 174 ? 9.800 19.598 -1.243 1.00 36.53 174 MET A O 1
ATOM 1372 N N . SER A 1 175 ? 7.604 20.006 -1.059 1.00 32.34 175 SER A N 1
ATOM 1373 C CA . SER A 1 175 ? 7.770 21.416 -0.690 1.00 32.34 175 SER A CA 1
ATOM 1374 C C . SER A 1 175 ? 7.647 21.641 0.815 1.00 32.34 175 SER A C 1
ATOM 1376 O O . SER A 1 175 ? 6.616 21.435 1.449 1.00 32.34 175 SER A O 1
ATOM 1378 N N . ASN A 1 176 ? 8.761 22.089 1.371 1.00 42.19 176 ASN A N 1
ATOM 1379 C CA . ASN A 1 176 ? 8.981 22.537 2.732 1.00 42.19 176 ASN A CA 1
ATOM 1380 C C . ASN A 1 176 ? 7.909 23.558 3.192 1.00 42.19 176 ASN A C 1
ATOM 1382 O O . ASN A 1 176 ? 8.021 24.732 2.850 1.00 42.19 176 ASN A O 1
ATOM 1386 N N . ARG A 1 177 ? 6.897 23.137 3.974 1.00 36.22 177 ARG A N 1
ATOM 1387 C CA . ARG A 1 177 ? 6.221 23.933 5.032 1.00 36.22 177 ARG A CA 1
ATOM 1388 C C . ARG A 1 177 ? 5.159 23.113 5.790 1.00 36.22 177 ARG A C 1
ATOM 1390 O O . ARG A 1 177 ? 4.168 22.690 5.216 1.00 36.22 177 ARG A O 1
ATOM 1397 N N . SER A 1 178 ? 5.390 22.975 7.101 1.00 32.53 178 SER A N 1
ATOM 1398 C CA . SER A 1 178 ? 4.418 22.787 8.202 1.00 32.53 178 SER A CA 1
ATOM 1399 C C . SER A 1 178 ? 3.361 21.666 8.111 1.00 32.53 178 SER A C 1
ATOM 1401 O O . SER A 1 178 ? 2.358 21.805 7.428 1.00 32.53 178 SER A O 1
ATOM 1403 N N . HIS A 1 179 ? 3.548 20.636 8.951 1.00 42.56 179 HIS A N 1
ATOM 1404 C CA . HIS A 1 179 ? 2.521 19.728 9.494 1.00 42.56 179 HIS A CA 1
ATOM 1405 C C . HIS A 1 179 ? 1.536 19.107 8.487 1.00 42.56 179 HIS A C 1
ATOM 1407 O O . HIS A 1 179 ? 0.370 19.489 8.421 1.00 42.56 179 HIS A O 1
ATOM 1413 N N . PHE A 1 180 ? 1.977 18.056 7.794 1.00 42.09 180 PHE A N 1
ATOM 1414 C CA . PHE A 1 180 ? 1.047 17.053 7.277 1.00 42.09 180 PHE A CA 1
ATOM 1415 C C . PHE A 1 180 ? 0.795 16.009 8.363 1.00 42.09 180 PHE A C 1
ATOM 1417 O O . PHE A 1 180 ? 1.722 15.565 9.039 1.00 42.09 180 PHE A O 1
ATOM 1424 N N . ALA A 1 181 ? -0.477 15.691 8.576 1.00 46.97 181 ALA A N 1
ATOM 1425 C CA . ALA A 1 181 ? -0.909 14.680 9.520 1.00 46.97 181 ALA A CA 1
ATOM 1426 C C . ALA A 1 181 ? -1.415 13.485 8.718 1.00 46.97 181 ALA A C 1
ATOM 1428 O O . ALA A 1 181 ? -2.504 13.536 8.143 1.00 46.97 181 ALA A O 1
ATOM 1429 N N . ASP A 1 182 ? -0.598 12.441 8.680 1.00 54.84 182 ASP A N 1
ATOM 1430 C CA . ASP A 1 182 ? -0.928 11.191 8.015 1.00 54.84 182 ASP A CA 1
ATOM 1431 C C . ASP A 1 182 ? -1.675 10.275 8.987 1.00 54.84 182 ASP A C 1
ATOM 1433 O O . ASP A 1 182 ? -1.412 10.257 10.199 1.00 54.84 182 ASP A O 1
ATOM 1437 N N . ILE A 1 183 ? -2.613 9.492 8.464 1.00 54.06 183 ILE A N 1
ATOM 1438 C CA . ILE A 1 183 ? -3.410 8.587 9.288 1.00 54.06 183 ILE A CA 1
ATOM 1439 C C . ILE A 1 183 ? -3.636 7.250 8.597 1.00 54.06 183 ILE A C 1
ATOM 1441 O O . ILE A 1 183 ? -3.803 7.176 7.378 1.00 54.06 183 ILE A O 1
ATOM 1445 N N . LEU A 1 184 ? -3.644 6.186 9.395 1.00 63.94 184 LEU A N 1
ATOM 1446 C CA . LEU A 1 184 ? -3.963 4.842 8.935 1.00 63.94 184 LEU A CA 1
ATOM 1447 C C . LEU A 1 184 ? -5.333 4.435 9.461 1.00 63.94 184 LEU A C 1
ATOM 1449 O O . LEU A 1 184 ? -5.630 4.603 10.644 1.00 63.94 184 LEU A O 1
ATOM 1453 N N . ALA A 1 185 ? -6.149 3.857 8.587 1.00 59.09 185 ALA A N 1
ATOM 1454 C CA . ALA A 1 185 ? -7.354 3.148 8.979 1.00 59.09 185 ALA A CA 1
ATOM 1455 C C . ALA A 1 185 ? -7.262 1.694 8.543 1.00 59.09 185 ALA A C 1
ATOM 1457 O O . ALA A 1 185 ? -6.867 1.394 7.420 1.00 59.09 185 ALA A O 1
ATOM 1458 N N . HIS A 1 186 ? -7.709 0.784 9.393 1.00 60.16 186 HIS A N 1
ATOM 1459 C CA . HIS A 1 186 ? -8.160 -0.520 8.924 1.00 60.16 186 HIS A CA 1
ATOM 1460 C C . HIS A 1 186 ? -9.655 -0.393 8.614 1.00 60.16 186 HIS A C 1
ATOM 1462 O O . HIS A 1 186 ? -10.335 0.424 9.236 1.00 60.16 186 HIS A O 1
ATOM 1468 N N . ARG A 1 187 ? -10.195 -1.118 7.631 1.00 52.44 187 ARG A N 1
ATOM 1469 C CA . ARG A 1 187 ? -11.652 -1.165 7.426 1.00 52.44 187 ARG A CA 1
ATOM 1470 C C . ARG A 1 187 ? -12.160 -2.585 7.576 1.00 52.44 187 ARG A C 1
ATOM 1472 O O . ARG A 1 187 ? -11.623 -3.493 6.965 1.00 52.44 187 ARG A O 1
ATOM 1479 N N . SER A 1 188 ? -13.244 -2.757 8.332 1.00 48.12 188 SER A N 1
ATOM 1480 C CA . SER A 1 188 ? -13.979 -4.020 8.433 1.00 48.12 188 SER A CA 1
ATOM 1481 C C . SER A 1 188 ? -15.390 -3.905 7.835 1.00 48.12 188 SER A C 1
ATOM 1483 O O . SER A 1 188 ? -15.988 -2.827 7.760 1.00 48.12 188 SER A O 1
ATOM 1485 N N . TRP A 1 189 ? -15.920 -5.042 7.375 1.00 43.00 189 TRP A N 1
ATOM 1486 C CA . TRP A 1 189 ? -17.141 -5.191 6.563 1.00 43.00 189 TRP A CA 1
ATOM 1487 C C . TRP A 1 189 ? -18.415 -4.514 7.118 1.00 43.00 189 TRP A C 1
ATOM 1489 O O . TRP A 1 189 ? -19.286 -4.079 6.361 1.00 43.00 189 TRP A O 1
ATOM 1499 N N . THR A 1 190 ? -18.576 -4.414 8.436 1.00 42.34 190 THR A N 1
ATOM 1500 C CA . THR A 1 190 ? -19.876 -4.113 9.069 1.00 42.34 190 THR A CA 1
ATOM 1501 C C . THR A 1 190 ? -20.361 -2.670 8.896 1.00 42.34 190 THR A C 1
ATOM 1503 O O . THR A 1 190 ? -21.568 -2.419 8.908 1.00 42.34 190 THR A O 1
ATOM 1506 N N . THR A 1 191 ? -19.473 -1.705 8.681 1.00 46.69 191 THR A N 1
ATOM 1507 C CA . THR A 1 191 ? -19.858 -0.280 8.694 1.00 46.69 191 THR A CA 1
ATOM 1508 C C . THR A 1 191 ? -20.219 0.266 7.316 1.00 46.69 191 THR A C 1
ATOM 1510 O O . THR A 1 191 ? -20.984 1.227 7.223 1.00 46.69 191 THR A O 1
ATOM 1513 N N . TYR A 1 192 ? -19.729 -0.344 6.233 1.00 38.25 192 TYR A N 1
ATOM 1514 C CA . TYR A 1 192 ? -20.103 0.074 4.877 1.00 38.25 192 TYR A CA 1
ATOM 1515 C C . TYR A 1 192 ? -21.579 -0.248 4.591 1.00 38.25 192 TYR A C 1
ATOM 1517 O O . TYR A 1 192 ? -22.327 0.603 4.111 1.00 38.25 192 TYR A O 1
ATOM 1525 N N . GLN A 1 193 ? -22.047 -1.415 5.046 1.00 39.62 193 GLN A N 1
ATOM 1526 C CA . GLN A 1 193 ? -23.462 -1.800 5.000 1.00 39.62 193 GLN A CA 1
ATOM 1527 C C . GLN A 1 193 ? -24.369 -0.868 5.828 1.00 39.62 193 GLN A C 1
ATOM 1529 O O . GLN A 1 193 ? -25.501 -0.620 5.423 1.00 39.62 193 GLN A O 1
ATOM 1534 N N . ARG A 1 194 ? -23.897 -0.288 6.947 1.00 44.78 194 ARG A N 1
ATOM 1535 C CA . ARG A 1 194 ? -24.683 0.710 7.708 1.00 44.78 194 ARG A CA 1
ATOM 1536 C C . ARG A 1 194 ? -24.854 2.037 6.969 1.00 44.78 194 ARG A C 1
ATOM 1538 O O . ARG A 1 194 ? -25.896 2.661 7.128 1.00 44.78 194 ARG A O 1
ATOM 1545 N N . ARG A 1 195 ? -23.873 2.463 6.165 1.00 44.41 195 ARG A N 1
ATOM 1546 C CA . ARG A 1 195 ? -23.992 3.693 5.357 1.00 44.41 195 ARG A CA 1
ATOM 1547 C C . ARG A 1 195 ? -24.841 3.495 4.105 1.00 44.41 195 ARG A C 1
ATOM 1549 O O . ARG A 1 195 ? -25.544 4.417 3.723 1.00 44.41 195 ARG A O 1
ATOM 1556 N N . LEU A 1 196 ? -24.824 2.303 3.510 1.00 42.91 196 LEU A N 1
ATOM 1557 C CA . LEU A 1 196 ? -25.654 1.985 2.341 1.00 42.91 196 LEU A CA 1
ATOM 1558 C C . LEU A 1 196 ? -27.115 1.645 2.678 1.00 42.91 196 LEU A C 1
ATOM 1560 O O . LEU A 1 196 ? -27.953 1.639 1.785 1.00 42.91 196 LEU A O 1
ATOM 1564 N N . LYS A 1 197 ? -27.438 1.373 3.950 1.00 40.84 197 LYS A N 1
ATOM 1565 C CA . LYS A 1 197 ? -28.812 1.099 4.410 1.00 40.84 197 LYS A CA 1
ATOM 1566 C C . LYS A 1 197 ? -29.531 2.305 5.026 1.00 40.84 197 LYS A C 1
ATOM 1568 O O . LYS A 1 197 ? -30.629 2.129 5.548 1.00 40.84 197 LYS A O 1
ATOM 1573 N N . GLN A 1 198 ? -28.961 3.512 4.988 1.00 42.44 198 GLN A N 1
ATOM 1574 C CA . GLN A 1 198 ? -29.729 4.711 5.337 1.00 42.44 198 GLN A CA 1
ATOM 1575 C C . GLN A 1 198 ? -30.458 5.221 4.086 1.00 42.44 198 GLN A C 1
ATOM 1577 O O . GLN A 1 198 ? -29.786 5.621 3.134 1.00 42.44 198 GLN A O 1
ATOM 1582 N N . PRO A 1 199 ? -31.805 5.200 4.049 1.00 40.00 199 PRO A N 1
ATOM 1583 C CA . PRO A 1 199 ? -32.537 5.845 2.968 1.00 40.00 199 PRO A CA 1
ATOM 1584 C C . PRO A 1 199 ? -32.203 7.347 2.947 1.00 40.00 199 PRO A C 1
ATOM 1586 O O . PRO A 1 199 ? -31.911 7.917 4.006 1.00 40.00 199 PRO A O 1
ATOM 1589 N N . PRO A 1 200 ? -32.228 8.005 1.773 1.00 40.41 200 PRO A N 1
ATOM 1590 C CA . PRO A 1 200 ? -32.020 9.444 1.700 1.00 40.41 200 PRO A CA 1
ATOM 1591 C C . PRO A 1 200 ? -33.036 10.142 2.608 1.00 40.41 200 PRO A C 1
ATOM 1593 O O . PRO A 1 200 ? -34.231 9.840 2.558 1.00 40.41 200 PRO A O 1
ATOM 1596 N N . ARG A 1 201 ? -32.562 11.066 3.457 1.00 47.34 201 ARG A N 1
ATOM 1597 C CA . ARG A 1 201 ? -33.458 11.999 4.148 1.00 47.34 201 ARG A CA 1
ATOM 1598 C C . ARG A 1 201 ? -34.197 12.775 3.067 1.00 47.34 201 ARG A C 1
ATOM 1600 O O . ARG A 1 201 ? -33.573 13.539 2.339 1.00 47.34 201 ARG A O 1
ATOM 1607 N N . GLN A 1 202 ? -35.498 12.537 2.957 1.00 48.91 202 GLN A N 1
ATOM 1608 C CA . GLN A 1 202 ? -36.382 13.400 2.192 1.00 48.91 202 GLN A CA 1
ATOM 1609 C C . GLN A 1 202 ? -36.442 14.746 2.922 1.00 48.91 202 GLN A C 1
ATOM 1611 O O . GLN A 1 202 ? -36.790 14.793 4.103 1.00 48.91 202 GLN A O 1
ATOM 1616 N N . SER A 1 203 ? -36.031 15.805 2.230 1.00 61.56 203 SER A N 1
ATOM 1617 C CA . SER A 1 203 ? -36.278 17.205 2.576 1.00 61.56 203 SER A CA 1
ATOM 1618 C C . SER A 1 203 ? -36.974 17.860 1.403 1.00 61.56 203 SER A C 1
ATOM 1620 O O . SER A 1 203 ? -36.440 17.662 0.285 1.00 61.56 203 SER A O 1
#

Organism: Folsomia candida (NCBI:txid158441)

Radius of gyration: 17.14 Å; Cα contacts (8 Å, |Δi|>4): 426; chains: 1; bounding box: 53×40×39 Å

Secondary structure (DSSP, 8-state):
-EEEETTEEEEEE-TT--EEEESSGGG-S-EEEE--BTTB-EEE--EEEEEETTEEEEEEEPP-SEEEEPPSTT-GGGGTT--SSPPEEEEEESSGGG-SSEEEEEE-TT-EEEPPS-S---EEEE-S-TTT--EEEESSTTS-S-EEEE-TT-BTTT-THHHHGGGT-SHHHHS--S----EEEE--THHHHHHHTS-----

Sequence (203 aa):
MIQSNASYVHAIDTNGHCNNIYSEENCVGQFIRLHPSLWYQSVLSMAAHRWDDDALVANEKMIVGSIGPCLGKCDPQNWAGMMRDVPTSVTLYYAVDYTEDNYPLSISGMQCITTPPFRWWKSIKISGTATTTCVEFHDGATCGGNSVQLRPGYLYLHRLFFWASMLGKILPFMSNRSHFADILAHRSWTTYQRRLKQPPRQS

Foldseek 3Di:
DFDDDPFATQKDQQQQAWKWFDLAAPPDDATAIDRAFPVDRMDGQLWWWFDPPPDIPTRPGDHGRDMGHDDPPPDVSNQVPADQWDWKWKKFAPAFPPDDDIDIDTATAFDKFWDPFDLDGFAMHIDDFSRHWKKWKAFARPPDDFTDIDGGGHPRNSGCVSVVSSSVPPPVSPDDDDDGTMMMTTHGDPVVVVVVPDDDPDD

pLDDT: mean 72.47, std 17.02, range [32.34, 93.94]